Protein AF-A0A934NDF5-F1 (afdb_monomer)

Nearest PDB structures (foldseek):
  2nl9-assembly1_A  TM=2.691E-01  e=5.041E+00  Mus musculus
  7msa-assembly1_A  TM=2.081E-01  e=9.350E+00  Homo sapiens

Mean predicted aligned error: 5.36 Å

Foldseek 3Di:
DDDDPPPPPPPPLQFQAEAEDDLCNLVVVLVVCCVVPQVVLCVVLVVCCVPPVDLLLQADCFPVVLLVVLLQVLLQVLLQLLLVLLLVVSSVVSYFYEYNDPVSLVSLLCSLQPGVLLSLCSVLRRPQLSVLCVVPRNVRSLVRSLVCQLVVVVVVVDDPSVSVSVSVSCSVLNCCQVPPHGGGHSRSSSSSSSSNCCNNDHPSSHVCVVVVVRD

Sequence (215 aa):
MALRLKKQYAPPVSRVQVRRSQLSDSLGWMRRDVVRRLLPFAAVVVTLWLLLRPRWLGLSLGAPEIQLAVGAVGAVLLFFGGAAVQLGLSRRRRALAVAGSGADLWVQAGYYLLLNAPLEEAVFRGLLQGALTALGGPALGLSAGTAAYVLYHRLGGWAWQDVAATTLVGMPLALLYWLLPGPPSLVAVSLAHAGATCGFLGPGPWLLWRLRLLA

Radius of gyration: 20.38 Å; Cα contacts (8 Å, |Δi|>4): 321; chains: 1; bounding box: 45×52×73 Å

Solvent-accessible surface area (backbone atoms only — not comparable to full-atom values): 10912 Å² total; per-residue (Å²): 142,83,85,79,78,77,76,75,75,70,73,74,79,75,68,46,43,75,46,66,42,51,52,67,57,50,54,53,52,49,54,52,44,38,67,74,43,49,47,57,44,44,52,53,52,52,52,48,40,75,76,65,60,56,67,47,40,12,87,45,67,43,44,51,70,60,28,50,51,52,6,52,54,36,13,54,53,29,17,55,49,23,25,54,51,39,52,56,50,24,66,75,69,36,39,44,64,23,43,57,44,73,66,33,28,51,53,48,45,49,43,32,50,74,48,49,22,44,40,48,38,41,43,45,48,10,49,44,17,23,46,35,24,73,73,65,34,61,69,45,6,54,53,52,24,50,51,50,53,48,48,52,43,47,76,70,68,49,54,68,71,54,43,52,52,53,46,64,64,43,47,60,42,59,49,47,49,70,68,52,69,68,56,38,32,45,60,21,44,15,39,17,41,18,18,25,50,31,4,45,38,43,51,21,36,35,49,41,58,77,70,50,77,62,112

InterPro domains:
  IPR003675 CAAX prenyl protease 2/Lysostaphin resistance protein A-like domain [PF02517] (105-195)

Structure (mmCIF, N/CA/C/O backbone):
data_AF-A0A934NDF5-F1
#
_entry.id   AF-A0A934NDF5-F1
#
loop_
_atom_site.group_PDB
_atom_site.id
_atom_site.type_symbol
_atom_site.label_atom_id
_atom_site.label_alt_id
_atom_site.label_comp_id
_atom_site.label_asym_id
_atom_site.label_entity_id
_atom_site.label_seq_id
_atom_site.pdbx_PDB_ins_code
_atom_site.Cartn_x
_atom_site.Cartn_y
_atom_site.Cartn_z
_atom_site.occupancy
_atom_site.B_iso_or_equiv
_atom_site.auth_seq_id
_atom_site.auth_comp_id
_atom_site.auth_asym_id
_atom_site.auth_atom_id
_atom_site.pdbx_PDB_model_num
ATOM 1 N N . MET A 1 1 ? -25.347 37.915 50.692 1.00 39.22 1 MET A N 1
ATOM 2 C CA . MET A 1 1 ? -25.171 38.103 49.235 1.00 39.22 1 MET A CA 1
ATOM 3 C C . MET A 1 1 ? -24.117 37.108 48.748 1.00 39.22 1 MET A C 1
ATOM 5 O O . MET A 1 1 ? -22.934 37.398 48.814 1.00 39.22 1 MET A O 1
ATOM 9 N N . ALA A 1 2 ? -24.529 35.885 48.391 1.00 38.75 2 ALA A N 1
ATOM 10 C CA . ALA A 1 2 ? -23.626 34.795 48.007 1.00 38.75 2 ALA A CA 1
ATOM 11 C C . ALA A 1 2 ? -23.687 34.581 46.487 1.00 38.75 2 ALA A C 1
ATOM 13 O O . ALA A 1 2 ? -24.670 34.061 45.960 1.00 38.75 2 ALA A O 1
ATOM 14 N N . LEU A 1 3 ? -22.643 35.017 45.779 1.00 40.47 3 LEU A N 1
ATOM 15 C CA . LEU A 1 3 ? -22.481 34.820 44.339 1.00 40.47 3 LEU A CA 1
ATOM 16 C C . LEU A 1 3 ? -22.100 33.362 44.060 1.00 40.47 3 LEU A C 1
ATOM 18 O O . LEU A 1 3 ? -20.948 32.950 44.173 1.00 40.47 3 LEU A O 1
ATOM 22 N N . ARG A 1 4 ? -23.107 32.564 43.699 1.00 42.06 4 ARG A N 1
ATOM 23 C CA . ARG A 1 4 ? -22.952 31.186 43.230 1.00 42.06 4 ARG A CA 1
ATOM 24 C C . ARG A 1 4 ? -22.421 31.226 41.793 1.00 42.06 4 ARG A C 1
ATOM 26 O O . ARG A 1 4 ? -23.193 31.300 40.840 1.00 42.06 4 ARG A O 1
ATOM 33 N N . LEU A 1 5 ? -21.098 31.194 41.634 1.00 45.84 5 LEU A N 1
ATOM 34 C CA . LEU A 1 5 ? -20.446 30.983 40.341 1.00 45.84 5 LEU A CA 1
ATOM 35 C C . LEU A 1 5 ? -20.849 29.600 39.808 1.00 45.84 5 LEU A C 1
ATOM 37 O O . LEU A 1 5 ? -20.298 28.572 40.204 1.00 45.84 5 LEU A O 1
ATOM 41 N N . LYS A 1 6 ? -21.837 29.568 38.906 1.00 41.84 6 LYS A N 1
ATOM 42 C CA . LYS A 1 6 ? -22.098 28.416 38.041 1.00 41.84 6 LYS A CA 1
ATOM 43 C C . LYS A 1 6 ? -20.873 28.240 37.147 1.00 41.84 6 LYS A C 1
ATOM 45 O O . LYS A 1 6 ? -20.782 28.836 36.080 1.00 41.84 6 LYS A O 1
ATOM 50 N N . LYS A 1 7 ? -19.933 27.406 37.590 1.00 46.50 7 LYS A N 1
ATOM 51 C CA . LYS A 1 7 ? -18.937 26.787 36.717 1.00 46.50 7 LYS A CA 1
ATOM 52 C C . LYS A 1 7 ? -19.738 25.974 35.698 1.00 46.50 7 LYS A C 1
ATOM 54 O O . LYS A 1 7 ? -20.241 24.899 36.016 1.00 46.50 7 LYS A O 1
ATOM 59 N N . GLN A 1 8 ? -19.976 26.549 34.520 1.00 44.62 8 GLN A N 1
ATOM 60 C CA . GLN A 1 8 ? -20.498 25.813 33.377 1.00 44.62 8 GLN A CA 1
ATOM 61 C C . GLN A 1 8 ? -19.481 24.711 33.101 1.00 44.62 8 GLN A C 1
ATOM 63 O O . GLN A 1 8 ? -18.382 24.971 32.616 1.00 44.62 8 GLN A O 1
ATOM 68 N N . TYR A 1 9 ? -19.815 23.488 33.507 1.00 49.00 9 TYR A N 1
ATOM 69 C CA . TYR A 1 9 ? -19.112 22.304 33.056 1.00 49.00 9 TYR A CA 1
ATOM 70 C C . TYR A 1 9 ? -19.220 22.317 31.536 1.00 49.00 9 TYR A C 1
ATOM 72 O O . TYR A 1 9 ? -20.294 22.070 30.986 1.00 49.00 9 TYR A O 1
ATOM 80 N N . ALA A 1 10 ? -18.123 22.665 30.861 1.00 53.81 10 ALA A N 1
ATOM 81 C CA . ALA A 1 10 ? -17.973 22.330 29.459 1.00 53.81 10 ALA A CA 1
ATOM 82 C C . ALA A 1 10 ? -18.330 20.839 29.337 1.00 53.81 10 ALA A C 1
ATOM 84 O O . ALA A 1 10 ? -17.854 20.048 30.165 1.00 53.81 10 ALA A O 1
ATOM 85 N N . PRO A 1 11 ? -19.204 20.445 28.395 1.00 48.84 11 PRO A N 1
ATOM 86 C CA . PRO A 1 11 ? -19.514 19.038 28.215 1.00 48.84 11 PRO A CA 1
ATOM 87 C C . PRO A 1 11 ? -18.187 18.282 28.066 1.00 48.84 11 PRO A C 1
ATOM 89 O O . PRO A 1 11 ? -17.285 18.791 27.389 1.00 48.84 11 PRO A O 1
ATOM 92 N N . PRO A 1 12 ? -18.015 17.119 28.723 1.00 56.97 12 PRO A N 1
ATOM 93 C CA . PRO A 1 12 ? -16.788 16.352 28.588 1.00 56.97 12 PRO A CA 1
ATOM 94 C C . PRO A 1 12 ? -16.516 16.167 27.100 1.00 56.97 12 PRO A C 1
ATOM 96 O O . PRO A 1 12 ? -17.423 15.803 26.347 1.00 56.97 12 PRO A O 1
ATOM 99 N N . VAL A 1 13 ? -15.287 16.473 26.678 1.00 60.62 13 VAL A N 1
ATOM 100 C CA . VAL A 1 13 ? -14.820 16.272 25.305 1.00 60.62 13 VAL A CA 1
ATOM 101 C C . VAL A 1 13 ? -15.214 14.845 24.920 1.00 60.62 13 VAL A C 1
ATOM 103 O O . VAL A 1 13 ? -14.650 13.893 25.446 1.00 60.62 13 VAL A O 1
ATOM 106 N N . SER A 1 14 ? -16.250 14.697 24.084 1.00 60.75 14 SER A N 1
ATOM 107 C CA . SER A 1 14 ? -16.832 13.392 23.741 1.00 60.75 14 SER A CA 1
ATOM 108 C C . SER A 1 14 ? -15.745 12.370 23.384 1.00 60.75 14 SER A C 1
ATOM 110 O O . SER A 1 14 ? -14.991 12.553 22.438 1.00 60.75 14 SER A O 1
ATOM 112 N N . ARG A 1 15 ? -15.592 11.305 24.171 1.00 84.38 15 ARG A N 1
ATOM 113 C CA . ARG A 1 15 ? -14.513 10.331 23.944 1.00 84.38 15 ARG A CA 1
ATOM 114 C C . ARG A 1 15 ? -14.591 9.758 22.527 1.00 84.38 15 ARG A C 1
ATOM 116 O O . ARG A 1 15 ? -15.684 9.508 22.021 1.00 84.38 15 ARG A O 1
ATOM 123 N N . VAL A 1 16 ? -13.433 9.542 21.900 1.00 90.19 16 VAL A N 1
ATOM 124 C CA . VAL A 1 16 ? -13.349 8.842 20.611 1.00 90.19 16 VAL A CA 1
ATOM 125 C C . VAL A 1 16 ? -13.959 7.450 20.781 1.00 90.19 16 VAL A C 1
ATOM 127 O O . VAL A 1 16 ? -13.541 6.686 21.651 1.00 90.19 16 VAL A O 1
ATOM 130 N N . GLN A 1 17 ? -14.960 7.121 19.967 1.00 93.44 17 GLN A N 1
ATOM 131 C CA . GLN A 1 17 ? -15.608 5.816 19.995 1.00 93.44 17 GLN A CA 1
ATOM 132 C C . GLN A 1 17 ? -14.684 4.766 19.380 1.00 93.44 17 GLN A C 1
ATOM 134 O O . GLN A 1 17 ? -14.288 4.873 18.221 1.00 93.44 17 GLN A O 1
ATOM 139 N N . VAL A 1 18 ? -14.343 3.734 20.149 1.00 93.62 18 VAL A N 1
ATOM 140 C CA . VAL A 1 18 ? -13.481 2.646 19.678 1.00 93.62 18 VAL A CA 1
ATOM 141 C C . VAL A 1 18 ? -14.344 1.455 19.281 1.00 93.62 18 VAL A C 1
ATOM 143 O O . VAL A 1 18 ? -14.993 0.845 20.129 1.00 93.62 18 VAL A O 1
ATOM 146 N N . ARG A 1 19 ? -14.324 1.094 17.996 1.00 94.81 19 ARG A N 1
ATOM 147 C CA . ARG A 1 19 ? -14.978 -0.109 17.472 1.00 94.81 19 ARG A CA 1
ATOM 148 C C . ARG A 1 19 ? -13.943 -1.209 17.291 1.00 94.81 19 ARG A C 1
ATOM 150 O O . ARG A 1 19 ? -13.045 -1.094 16.463 1.00 94.81 19 ARG A O 1
ATOM 157 N N . ARG A 1 20 ? -14.085 -2.291 18.049 1.00 94.81 20 ARG A N 1
ATOM 158 C CA . ARG A 1 20 ? -13.218 -3.467 17.935 1.00 94.81 20 ARG A CA 1
ATOM 159 C C . ARG A 1 20 ? -13.806 -4.428 16.906 1.00 94.81 20 ARG A C 1
ATOM 161 O O . ARG A 1 20 ? -15.006 -4.686 16.939 1.00 94.81 20 ARG A O 1
ATOM 168 N N . SER A 1 21 ? -12.970 -4.915 16.001 1.00 94.31 21 SER A N 1
ATOM 169 C CA . SER A 1 21 ? -13.331 -5.961 15.037 1.00 94.31 21 SER A CA 1
ATOM 170 C C . SER A 1 21 ? -13.156 -7.346 15.653 1.00 94.31 21 SER A C 1
ATOM 172 O O . SER A 1 21 ? -12.364 -7.528 16.575 1.00 94.31 21 SER A O 1
ATOM 174 N N . GLN A 1 22 ? -13.920 -8.324 15.181 1.00 95.69 22 GLN A N 1
ATOM 175 C CA . GLN A 1 22 ? -13.646 -9.735 15.430 1.00 95.69 22 GLN A CA 1
ATOM 176 C C . GLN A 1 22 ? -12.814 -10.312 14.281 1.00 95.69 22 GLN A C 1
ATOM 178 O O . GLN A 1 22 ? -12.862 -9.821 13.155 1.00 95.69 22 GLN A O 1
ATOM 183 N N . LEU A 1 23 ? -12.097 -11.410 14.534 1.00 96.62 23 LEU A N 1
ATOM 184 C CA . LEU A 1 23 ? -11.341 -12.102 13.483 1.00 96.62 23 LEU A CA 1
ATOM 185 C C . LEU A 1 23 ? -12.244 -12.519 12.304 1.00 96.62 23 LEU A C 1
ATOM 187 O O . LEU A 1 23 ? -11.844 -12.421 11.146 1.00 96.62 23 LEU A O 1
ATOM 191 N N . SER A 1 24 ? -13.475 -12.944 12.591 1.00 97.56 24 SER A N 1
ATOM 192 C CA . SER A 1 24 ? -14.494 -13.273 11.588 1.00 97.56 24 SER A CA 1
ATOM 193 C C . SER A 1 24 ? -14.880 -12.070 10.722 1.00 97.56 24 SER A C 1
ATOM 195 O O . SER A 1 24 ? -15.027 -12.227 9.508 1.00 97.56 24 SER A O 1
ATOM 197 N N . ASP A 1 25 ? -14.987 -10.872 11.308 1.00 96.56 25 ASP A N 1
ATOM 198 C CA . ASP A 1 25 ? -15.219 -9.634 10.556 1.00 96.56 25 ASP A CA 1
ATOM 199 C C . ASP A 1 25 ? -14.076 -9.402 9.567 1.00 96.56 25 ASP A C 1
ATOM 201 O O . ASP A 1 25 ? -14.323 -9.091 8.396 1.00 96.56 25 ASP A O 1
ATOM 205 N N . SER A 1 26 ? -12.838 -9.611 10.031 1.00 97.06 26 SER A N 1
ATOM 206 C CA . SER A 1 26 ? -11.629 -9.428 9.235 1.00 97.06 26 SER A CA 1
ATOM 207 C C . SER A 1 26 ? -11.546 -10.363 8.046 1.00 97.06 26 SER A C 1
ATOM 209 O O . SER A 1 26 ? -11.462 -9.918 6.902 1.00 97.06 26 SER A O 1
ATOM 211 N N . LEU A 1 27 ? -11.688 -11.661 8.294 1.00 98.19 27 LEU A N 1
ATOM 212 C CA . LEU A 1 27 ? -11.730 -12.667 7.235 1.00 98.19 27 LEU A CA 1
ATOM 213 C C . LEU A 1 27 ? -12.885 -12.410 6.257 1.00 98.19 27 LEU A C 1
ATOM 215 O O . LEU A 1 27 ? -12.734 -12.572 5.045 1.00 98.19 27 LEU A O 1
ATOM 219 N N . GLY A 1 28 ? -14.035 -11.965 6.769 1.00 98.06 28 GLY A N 1
ATOM 220 C CA . GLY A 1 28 ? -15.208 -11.648 5.965 1.00 98.06 28 GLY A CA 1
ATOM 221 C C . GLY A 1 28 ? -14.964 -10.510 4.976 1.00 98.06 28 GLY A C 1
ATOM 222 O O . GLY A 1 28 ? -15.338 -10.631 3.805 1.00 98.06 28 GLY A O 1
ATOM 223 N N . TRP A 1 29 ? -14.347 -9.404 5.408 1.00 95.88 29 TRP A N 1
ATOM 224 C CA . TRP A 1 29 ? -14.030 -8.307 4.490 1.00 95.88 29 TRP A CA 1
ATOM 225 C C . TRP A 1 29 ? -12.851 -8.640 3.574 1.00 95.88 29 TRP A C 1
ATOM 227 O O . TRP A 1 29 ? -1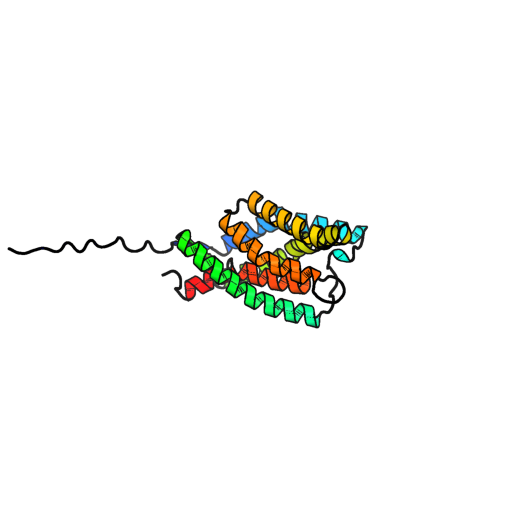2.946 -8.333 2.388 1.00 95.88 29 TRP A O 1
ATOM 237 N N . MET A 1 30 ? -11.819 -9.339 4.060 1.00 98.12 30 MET A N 1
ATOM 238 C CA . MET A 1 30 ? -10.673 -9.762 3.242 1.00 98.12 30 MET A CA 1
ATOM 239 C C . MET A 1 30 ? -11.115 -10.659 2.095 1.00 98.12 30 MET A C 1
ATOM 241 O O . MET A 1 30 ? -10.748 -10.425 0.952 1.00 98.12 30 MET A O 1
ATOM 245 N N . ARG A 1 31 ? -11.982 -11.645 2.360 1.00 98.31 31 ARG A N 1
ATOM 246 C CA . ARG A 1 31 ? -12.533 -12.510 1.309 1.00 98.31 31 ARG A CA 1
ATOM 247 C C . ARG A 1 31 ? -13.248 -11.700 0.229 1.00 98.31 31 ARG A C 1
ATOM 249 O O . ARG A 1 31 ? -13.070 -11.965 -0.957 1.00 98.31 31 ARG A O 1
ATOM 256 N N . ARG A 1 32 ? -14.072 -10.723 0.626 1.00 97.88 32 ARG A N 1
ATOM 257 C CA . ARG A 1 32 ? -14.780 -9.857 -0.330 1.00 97.88 32 ARG A CA 1
ATOM 258 C C . ARG A 1 32 ? -13.809 -9.004 -1.136 1.00 97.88 32 ARG A C 1
ATOM 260 O O . ARG A 1 32 ? -14.011 -8.869 -2.337 1.00 97.88 32 ARG A O 1
ATOM 267 N N . ASP A 1 33 ? -12.787 -8.457 -0.489 1.00 96.62 33 ASP A N 1
ATOM 268 C CA . ASP A 1 33 ? -11.764 -7.638 -1.134 1.00 96.62 33 ASP A CA 1
ATOM 269 C C . ASP A 1 33 ? -10.929 -8.454 -2.132 1.00 96.62 33 ASP A C 1
ATOM 271 O O . ASP A 1 33 ? -10.757 -8.048 -3.280 1.00 96.62 33 ASP A O 1
ATOM 275 N N . VAL A 1 34 ? -10.518 -9.668 -1.757 1.00 98.12 34 VAL A N 1
ATOM 276 C CA . VAL A 1 34 ? -9.813 -10.590 -2.656 1.00 98.12 34 VAL A CA 1
ATOM 277 C C . VAL A 1 34 ? -10.639 -10.867 -3.904 1.00 98.12 34 VAL A C 1
ATOM 279 O O . VAL A 1 34 ? -10.160 -10.653 -5.012 1.00 98.12 34 VAL A O 1
ATOM 282 N N . VAL A 1 35 ? -11.892 -11.297 -3.744 1.00 98.06 35 VAL A N 1
ATOM 283 C CA . VAL A 1 35 ? -12.734 -11.690 -4.884 1.00 98.06 35 VAL A CA 1
ATOM 284 C C . VAL A 1 35 ? -13.070 -10.500 -5.780 1.00 98.06 35 VAL A C 1
ATOM 286 O O . VAL A 1 35 ? -13.040 -10.622 -7.000 1.00 98.06 35 VAL A O 1
ATOM 289 N N . ARG A 1 36 ? -13.416 -9.352 -5.191 1.00 96.00 36 ARG A N 1
ATOM 290 C CA . ARG A 1 36 ? -13.923 -8.199 -5.951 1.00 96.00 36 ARG A CA 1
ATOM 291 C C . ARG A 1 36 ? -12.826 -7.312 -6.515 1.00 96.00 36 ARG A C 1
ATOM 293 O O . ARG A 1 36 ? -13.112 -6.534 -7.418 1.00 96.00 36 ARG A O 1
ATOM 300 N N . ARG A 1 37 ? -11.609 -7.393 -5.977 1.00 95.38 37 ARG A N 1
ATOM 301 C CA . ARG A 1 37 ? -10.540 -6.458 -6.316 1.00 95.38 37 ARG A CA 1
ATOM 302 C C . ARG A 1 37 ? -9.204 -7.127 -6.574 1.00 95.38 37 ARG A C 1
ATOM 304 O O . ARG A 1 37 ? -8.699 -7.024 -7.687 1.00 95.38 37 ARG A O 1
ATOM 311 N N . LEU A 1 38 ? -8.632 -7.804 -5.579 1.00 97.38 38 LEU A N 1
ATOM 312 C CA . LEU A 1 38 ? -7.251 -8.281 -5.703 1.00 97.38 38 LEU A CA 1
ATOM 313 C C . LEU A 1 38 ? -7.106 -9.382 -6.759 1.00 97.38 38 LEU A C 1
ATOM 315 O O . LEU A 1 38 ? -6.116 -9.402 -7.483 1.00 97.38 38 LEU A O 1
ATOM 319 N N . LEU A 1 39 ? -8.102 -10.259 -6.895 1.00 98.06 39 LEU A N 1
ATOM 320 C CA . LEU A 1 39 ? -8.113 -11.295 -7.922 1.00 98.06 39 LEU A CA 1
ATOM 321 C C . LEU A 1 39 ? -8.241 -10.695 -9.338 1.00 98.06 39 LEU A C 1
ATOM 323 O O . LEU A 1 39 ? -7.401 -11.030 -10.171 1.00 98.06 39 LEU A O 1
ATOM 327 N N . PRO A 1 40 ? -9.188 -9.775 -9.629 1.00 98.00 40 PRO A N 1
ATOM 328 C CA . PRO A 1 40 ? -9.186 -9.027 -10.889 1.00 98.00 40 PRO A CA 1
ATOM 329 C C . PRO A 1 40 ? -7.866 -8.303 -11.185 1.00 98.00 40 PRO A C 1
ATOM 331 O O . PRO A 1 40 ? -7.372 -8.369 -12.309 1.00 98.00 40 PRO A O 1
ATOM 334 N N . PHE A 1 41 ? -7.263 -7.652 -10.185 1.00 97.94 41 PHE A N 1
ATOM 335 C CA . PHE A 1 41 ? -5.965 -6.984 -10.330 1.00 97.94 41 PHE A CA 1
ATOM 336 C C . PHE A 1 41 ? -4.867 -7.970 -10.732 1.00 97.94 41 PHE A C 1
ATOM 338 O O . PHE A 1 41 ? -4.178 -7.756 -11.731 1.00 97.94 41 PHE A O 1
ATOM 345 N N . ALA A 1 42 ? -4.751 -9.081 -10.001 1.00 98.12 42 ALA A N 1
ATOM 346 C CA . ALA A 1 42 ? -3.797 -10.139 -10.301 1.00 98.12 42 ALA A CA 1
ATOM 347 C C . ALA A 1 42 ? -4.014 -10.706 -11.709 1.00 98.12 42 ALA A C 1
ATOM 349 O O . ALA A 1 42 ? -3.053 -10.853 -12.458 1.00 98.12 42 ALA A O 1
ATOM 350 N N . ALA A 1 43 ? -5.265 -10.970 -12.096 1.00 98.38 43 ALA A N 1
ATOM 351 C CA . ALA A 1 43 ? -5.595 -11.515 -13.407 1.00 98.38 43 ALA A CA 1
ATOM 352 C C . ALA A 1 43 ? -5.123 -10.597 -14.544 1.00 98.38 43 ALA A C 1
ATOM 354 O O . ALA A 1 43 ? -4.483 -11.073 -15.482 1.00 98.38 43 ALA A O 1
ATOM 355 N N . VAL A 1 44 ? -5.371 -9.286 -14.449 1.00 98.06 44 VAL A N 1
ATOM 356 C CA . VAL A 1 44 ? -4.930 -8.313 -15.463 1.00 98.06 44 VAL A CA 1
ATOM 357 C C . VAL A 1 44 ? -3.404 -8.246 -15.537 1.00 98.06 44 VAL A C 1
ATOM 359 O O . VAL A 1 44 ? -2.840 -8.352 -16.627 1.00 98.06 44 VAL A O 1
ATOM 362 N N . VAL A 1 45 ? -2.726 -8.116 -14.392 1.00 97.75 45 VAL A N 1
ATOM 363 C CA . VAL A 1 45 ? -1.257 -8.028 -14.334 1.00 97.75 45 VAL A CA 1
ATOM 364 C C . VAL A 1 45 ? -0.605 -9.296 -14.886 1.00 97.75 45 VAL A C 1
ATOM 366 O O . VAL A 1 45 ? 0.285 -9.207 -15.731 1.00 97.75 45 VAL A O 1
ATOM 369 N N . VAL A 1 46 ? -1.057 -10.475 -14.448 1.00 97.94 46 VAL A N 1
ATOM 370 C CA . VAL A 1 46 ? -0.515 -11.768 -14.890 1.00 97.94 46 VAL A CA 1
ATOM 371 C C . VAL A 1 46 ? -0.755 -11.971 -16.380 1.00 97.94 46 VAL A C 1
ATOM 373 O O . VAL A 1 46 ? 0.171 -12.355 -17.089 1.00 97.94 46 VAL A O 1
ATOM 376 N N . THR A 1 47 ? -1.954 -11.663 -16.880 1.00 98.12 47 THR A N 1
ATOM 377 C CA . THR A 1 47 ? -2.270 -11.785 -18.312 1.00 98.12 47 THR A CA 1
ATOM 378 C C . THR A 1 47 ? -1.338 -10.914 -19.150 1.00 98.12 47 THR A C 1
ATOM 380 O O . THR A 1 47 ? -0.717 -11.400 -20.093 1.00 98.12 47 THR A O 1
ATOM 383 N N . LEU A 1 48 ? -1.168 -9.642 -18.781 1.00 97.19 48 LEU A N 1
ATOM 384 C CA . LEU A 1 48 ? -0.268 -8.738 -19.499 1.00 97.19 48 LEU A CA 1
ATOM 385 C C . LEU A 1 48 ? 1.194 -9.173 -19.412 1.00 97.19 48 LEU A C 1
ATOM 387 O O . LEU A 1 48 ? 1.917 -9.090 -20.405 1.00 97.19 48 LEU A O 1
ATOM 391 N N . TRP A 1 49 ? 1.636 -9.663 -18.255 1.00 96.88 49 TRP A N 1
ATOM 392 C CA . TRP A 1 49 ? 2.988 -10.187 -18.108 1.00 96.88 49 TRP A CA 1
ATOM 393 C C . TRP A 1 49 ? 3.228 -11.417 -18.988 1.00 96.88 49 TRP A C 1
ATOM 395 O O . TRP A 1 49 ? 4.248 -11.473 -19.673 1.00 96.88 49 TRP A O 1
ATOM 405 N N . LEU A 1 50 ? 2.292 -12.369 -19.026 1.00 97.31 50 LEU A N 1
ATOM 406 C CA . LEU A 1 50 ? 2.406 -13.574 -19.850 1.00 97.31 50 LEU A CA 1
ATOM 407 C C . LEU A 1 50 ? 2.457 -13.249 -21.348 1.00 97.31 50 LEU A C 1
ATOM 409 O O . LEU A 1 50 ? 3.228 -13.879 -22.070 1.00 97.31 50 LEU A O 1
ATOM 413 N N . LEU A 1 51 ? 1.678 -12.260 -21.797 1.00 97.50 51 LEU A N 1
ATOM 414 C CA . LEU A 1 51 ? 1.576 -11.887 -23.210 1.00 97.50 51 LEU A CA 1
ATOM 415 C C . LEU A 1 51 ? 2.725 -10.991 -23.691 1.00 97.50 51 LEU A C 1
ATOM 417 O O . LEU A 1 51 ? 3.220 -11.182 -24.797 1.00 97.50 51 LEU A O 1
ATOM 421 N N . LEU A 1 52 ? 3.137 -10.006 -22.888 1.00 97.06 52 LEU A N 1
ATOM 422 C CA . LEU A 1 52 ? 4.030 -8.926 -23.338 1.00 97.06 52 LEU A CA 1
ATOM 423 C C . LEU A 1 52 ? 5.384 -8.896 -22.620 1.00 97.06 52 LEU A C 1
ATOM 425 O O . LEU A 1 52 ? 6.311 -8.242 -23.090 1.00 97.06 52 LEU A O 1
ATOM 429 N N . ARG A 1 53 ? 5.498 -9.560 -21.463 1.00 95.12 53 ARG A N 1
ATOM 430 C CA . ARG A 1 53 ? 6.653 -9.516 -20.544 1.00 95.12 53 ARG A CA 1
ATOM 431 C C . ARG A 1 53 ? 7.249 -8.109 -20.366 1.00 95.12 53 ARG A C 1
ATOM 433 O O . ARG A 1 53 ? 8.463 -7.926 -20.511 1.00 95.12 53 ARG A O 1
ATOM 440 N N . PRO A 1 54 ? 6.428 -7.097 -20.038 1.00 96.12 54 PRO A N 1
ATOM 441 C CA . PRO A 1 54 ? 6.900 -5.727 -20.011 1.00 96.12 54 PRO A CA 1
ATOM 442 C C . PRO A 1 54 ? 7.859 -5.482 -18.844 1.00 96.12 54 PRO A C 1
ATOM 444 O O . PRO A 1 54 ? 7.530 -5.750 -17.687 1.00 96.12 54 PRO A O 1
ATOM 447 N N . ARG A 1 55 ? 9.038 -4.912 -19.127 1.00 95.06 55 ARG A N 1
ATOM 448 C CA . ARG A 1 55 ? 10.051 -4.596 -18.098 1.00 95.06 55 ARG A CA 1
ATOM 449 C C . ARG A 1 55 ? 9.574 -3.557 -17.079 1.00 95.06 55 ARG A C 1
ATOM 451 O O . ARG A 1 55 ? 10.015 -3.569 -15.936 1.00 95.06 55 ARG A O 1
ATOM 458 N N . TRP A 1 56 ? 8.653 -2.690 -17.484 1.00 95.50 56 TRP A N 1
ATOM 459 C CA . TRP A 1 56 ? 8.073 -1.636 -16.653 1.00 95.50 56 TRP A CA 1
ATOM 460 C C . TRP A 1 56 ? 6.981 -2.120 -15.697 1.00 95.50 56 TRP A C 1
ATOM 462 O O . TRP A 1 56 ? 6.487 -1.299 -14.935 1.00 95.50 56 TRP A O 1
ATOM 472 N N . LEU A 1 57 ? 6.610 -3.411 -15.693 1.00 96.50 57 LEU A N 1
ATOM 473 C CA . LEU A 1 57 ? 5.696 -3.957 -14.676 1.00 96.50 57 LEU A CA 1
ATOM 474 C C . LEU A 1 57 ? 6.336 -4.086 -13.293 1.00 96.50 57 LEU A C 1
ATOM 476 O O . LEU A 1 57 ? 5.622 -4.281 -12.316 1.00 96.50 57 LEU A O 1
ATOM 480 N N . GLY A 1 58 ? 7.665 -4.032 -13.200 1.00 96.06 58 GLY A N 1
ATOM 481 C CA . GLY A 1 58 ? 8.344 -4.074 -11.911 1.00 96.06 58 GLY A CA 1
ATOM 482 C C . GLY A 1 58 ? 8.409 -5.462 -11.265 1.00 96.06 58 GLY A C 1
ATOM 483 O O . GLY A 1 58 ? 8.691 -5.578 -10.079 1.00 96.06 58 GLY A O 1
ATOM 484 N N . LEU A 1 59 ? 8.175 -6.533 -12.028 1.00 96.31 59 LEU A N 1
ATOM 485 C CA . LEU A 1 59 ? 8.247 -7.916 -11.528 1.00 96.31 59 LEU A CA 1
ATOM 486 C C . LEU A 1 59 ? 9.689 -8.438 -11.379 1.00 96.31 59 LEU A C 1
ATOM 488 O O . LEU A 1 59 ? 9.898 -9.606 -11.059 1.00 96.31 59 LEU A O 1
ATOM 492 N N . SER A 1 60 ? 10.690 -7.592 -11.632 1.00 94.38 60 SER A N 1
ATOM 493 C CA . SER A 1 60 ? 12.093 -7.920 -11.395 1.00 94.38 60 SER A CA 1
ATOM 494 C C . SER A 1 60 ? 12.473 -7.681 -9.930 1.00 94.38 60 SER A C 1
ATOM 496 O O . SER A 1 60 ? 11.840 -6.892 -9.232 1.00 94.38 60 SER A O 1
ATOM 498 N N . LEU A 1 61 ? 13.562 -8.303 -9.471 1.00 94.75 61 LEU A N 1
ATOM 499 C CA . LEU A 1 61 ? 14.125 -7.999 -8.151 1.00 94.75 61 LEU A CA 1
ATOM 500 C C . LEU A 1 61 ? 14.867 -6.651 -8.110 1.00 94.75 61 LEU A C 1
ATOM 502 O O . LEU A 1 61 ? 15.150 -6.160 -7.020 1.00 94.75 61 LEU A O 1
ATOM 506 N N . GLY A 1 62 ? 15.151 -6.030 -9.263 1.00 94.75 62 GLY A N 1
ATOM 507 C CA . GLY A 1 62 ? 15.960 -4.813 -9.346 1.00 94.75 62 GLY A CA 1
ATOM 508 C C . GLY A 1 62 ? 17.349 -5.014 -8.728 1.00 94.75 62 GLY A C 1
ATOM 509 O O . GLY A 1 62 ? 17.990 -6.038 -8.956 1.00 94.75 62 GLY A O 1
ATOM 510 N N . ALA A 1 63 ? 17.791 -4.047 -7.920 1.00 95.88 63 ALA A N 1
ATOM 511 C CA . ALA A 1 63 ? 18.901 -4.206 -6.982 1.00 95.88 63 ALA A CA 1
ATOM 512 C C . ALA A 1 63 ? 18.353 -4.672 -5.613 1.00 95.88 63 ALA A C 1
ATOM 514 O O . ALA A 1 63 ? 17.925 -3.824 -4.824 1.00 95.88 63 ALA A O 1
ATOM 515 N N . PRO A 1 64 ? 18.320 -5.987 -5.312 1.00 96.19 64 PRO A N 1
ATOM 516 C CA . PRO A 1 64 ? 17.547 -6.527 -4.190 1.00 96.19 64 PRO A CA 1
ATOM 517 C C . PRO A 1 64 ? 17.970 -5.961 -2.832 1.00 96.19 64 PRO A C 1
ATOM 519 O O . PRO A 1 64 ? 17.112 -5.680 -2.003 1.00 96.19 64 PRO A O 1
ATOM 522 N N . GLU A 1 65 ? 19.263 -5.724 -2.615 1.00 97.50 65 GLU A N 1
ATOM 523 C CA . GLU A 1 65 ? 19.779 -5.128 -1.376 1.00 97.50 65 GLU A CA 1
ATOM 524 C C . GLU A 1 65 ? 19.203 -3.727 -1.134 1.00 97.50 65 GLU A C 1
ATOM 526 O O . GLU A 1 65 ? 18.674 -3.441 -0.061 1.00 97.50 65 GLU A O 1
ATOM 531 N N . ILE A 1 66 ? 19.227 -2.873 -2.164 1.00 97.25 66 ILE A N 1
ATOM 532 C CA . ILE A 1 66 ? 18.675 -1.514 -2.109 1.00 97.25 66 ILE A CA 1
ATOM 533 C C . ILE A 1 66 ? 17.156 -1.573 -1.950 1.00 97.25 66 ILE A C 1
ATOM 535 O O . ILE A 1 66 ? 16.588 -0.835 -1.148 1.00 97.25 66 ILE A O 1
ATOM 539 N N . GLN A 1 67 ? 16.493 -2.470 -2.681 1.00 97.94 67 GLN A N 1
ATOM 540 C CA . GLN A 1 67 ? 15.042 -2.628 -2.629 1.00 97.94 67 GLN A CA 1
ATOM 541 C C . GLN A 1 67 ? 14.567 -3.067 -1.239 1.00 97.94 67 GLN A C 1
ATOM 543 O O . GLN A 1 67 ? 13.606 -2.513 -0.708 1.00 97.94 67 GLN A O 1
ATOM 548 N N . LEU A 1 68 ? 15.256 -4.025 -0.620 1.00 98.06 68 LEU A N 1
ATOM 549 C CA . LEU A 1 68 ? 14.950 -4.487 0.731 1.00 98.06 68 LEU A CA 1
ATOM 550 C C . LEU A 1 68 ? 15.267 -3.414 1.775 1.00 98.06 68 LEU A C 1
ATOM 552 O O . LEU A 1 68 ? 14.434 -3.166 2.642 1.00 98.06 68 LEU A O 1
ATOM 556 N N . ALA A 1 69 ? 16.419 -2.743 1.680 1.00 98.25 69 ALA A N 1
ATOM 557 C CA . ALA A 1 69 ? 16.799 -1.691 2.620 1.00 98.25 69 ALA A CA 1
ATOM 558 C C . ALA A 1 69 ? 15.822 -0.507 2.574 1.00 98.25 69 ALA A C 1
ATOM 560 O O . ALA A 1 69 ? 15.265 -0.114 3.601 1.00 98.25 69 ALA A O 1
ATOM 561 N N . VAL A 1 70 ? 15.555 0.029 1.380 1.00 98.12 70 VAL A N 1
ATOM 562 C CA . VAL A 1 70 ? 14.615 1.142 1.192 1.00 98.12 70 VAL A CA 1
ATOM 563 C C . VAL A 1 70 ? 13.193 0.715 1.532 1.00 98.12 70 VAL A C 1
ATOM 565 O O . VAL A 1 70 ? 12.479 1.468 2.187 1.00 98.12 70 VAL A O 1
ATOM 568 N N . GLY A 1 71 ? 12.785 -0.495 1.145 1.00 98.00 71 GLY A N 1
ATOM 569 C CA . GLY A 1 71 ? 11.477 -1.043 1.485 1.00 98.00 71 GLY A CA 1
ATOM 570 C C . GLY A 1 71 ? 11.268 -1.182 2.990 1.00 98.00 71 GLY A C 1
ATOM 571 O O . GLY A 1 71 ? 10.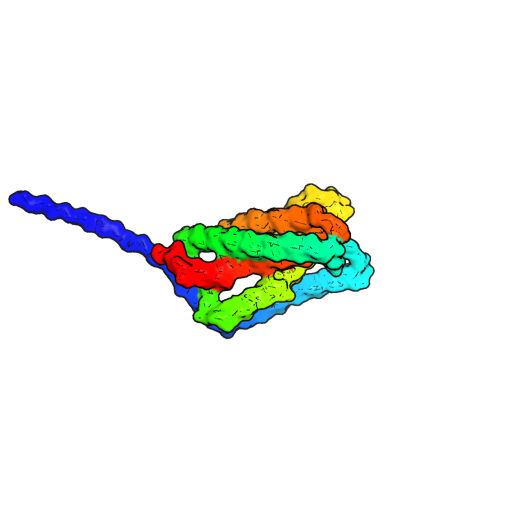226 -0.775 3.493 1.00 98.00 71 GLY A O 1
ATOM 572 N N . ALA A 1 72 ? 12.260 -1.689 3.724 1.00 98.25 72 ALA A N 1
ATOM 573 C CA . ALA A 1 72 ? 12.197 -1.840 5.176 1.00 98.25 72 ALA A CA 1
ATOM 574 C C . ALA A 1 72 ? 12.165 -0.484 5.898 1.00 98.25 72 ALA A C 1
ATOM 576 O O . ALA A 1 72 ? 11.300 -0.258 6.745 1.00 98.25 72 ALA A O 1
ATOM 577 N N . VAL A 1 73 ? 13.057 0.444 5.534 1.00 98.31 73 VAL A N 1
ATOM 578 C CA . VAL A 1 73 ? 13.063 1.807 6.095 1.00 98.31 73 VAL A CA 1
ATOM 579 C C . VAL A 1 73 ? 11.750 2.520 5.771 1.00 9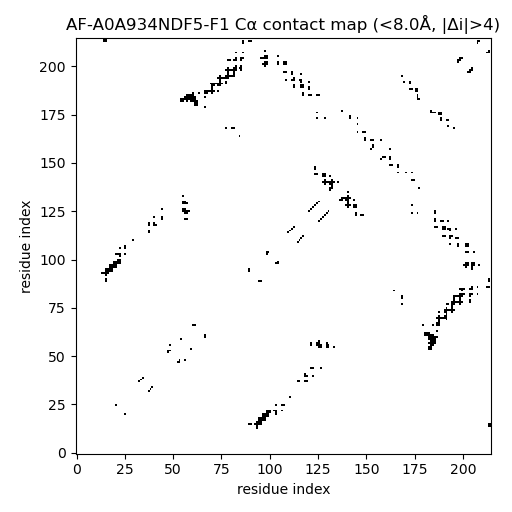8.31 73 VAL A C 1
ATOM 581 O O . VAL A 1 73 ? 11.110 3.081 6.661 1.00 98.31 73 VAL A O 1
ATOM 584 N N . GLY A 1 74 ? 11.307 2.445 4.516 1.00 97.81 74 GLY A N 1
ATOM 585 C CA . GLY A 1 74 ? 10.036 2.996 4.060 1.00 97.81 74 GLY A CA 1
ATOM 586 C C . GLY A 1 74 ? 8.848 2.407 4.813 1.00 97.81 74 GLY A C 1
ATOM 587 O O . GLY A 1 74 ? 7.979 3.158 5.246 1.00 97.81 74 GLY A O 1
ATOM 588 N N . ALA A 1 75 ? 8.829 1.094 5.052 1.00 98.25 75 ALA A N 1
ATOM 589 C CA . ALA A 1 75 ? 7.767 0.436 5.806 1.00 98.25 75 ALA A CA 1
ATOM 590 C C . ALA A 1 75 ? 7.655 0.993 7.228 1.00 98.25 75 ALA A C 1
ATOM 592 O O . ALA A 1 75 ? 6.555 1.316 7.671 1.00 98.25 75 ALA A O 1
ATOM 593 N N . VAL A 1 76 ? 8.781 1.167 7.927 1.00 98.25 76 VAL A N 1
ATOM 594 C CA . VAL A 1 76 ? 8.804 1.736 9.283 1.00 98.25 76 VAL A CA 1
ATOM 595 C C . VAL A 1 76 ? 8.346 3.196 9.277 1.00 98.25 76 VAL A C 1
ATOM 597 O O . VAL A 1 76 ? 7.462 3.571 10.049 1.00 98.25 76 VAL A O 1
ATOM 600 N N . LEU A 1 77 ? 8.912 4.024 8.396 1.00 97.38 77 LEU A N 1
ATOM 601 C CA . LEU A 1 77 ? 8.578 5.449 8.323 1.00 97.38 77 LEU A CA 1
ATOM 602 C C . LEU A 1 77 ? 7.105 5.666 7.973 1.00 97.38 77 LEU A C 1
ATOM 604 O O . LEU A 1 77 ? 6.418 6.449 8.633 1.00 97.38 77 LEU A O 1
ATOM 608 N N . LEU A 1 78 ? 6.599 4.951 6.968 1.00 97.00 78 LEU A N 1
ATOM 609 C CA . LEU A 1 78 ? 5.213 5.080 6.536 1.00 97.00 78 LEU A CA 1
ATOM 610 C C . LEU A 1 78 ? 4.234 4.426 7.508 1.00 97.00 78 LEU A C 1
ATOM 612 O O . LEU A 1 78 ? 3.110 4.909 7.621 1.00 97.00 78 LEU A O 1
ATOM 616 N N . PHE A 1 79 ? 4.645 3.410 8.270 1.00 98.00 79 PHE A N 1
ATOM 617 C CA . PHE A 1 79 ? 3.844 2.892 9.376 1.00 98.00 79 PHE A CA 1
ATOM 618 C C .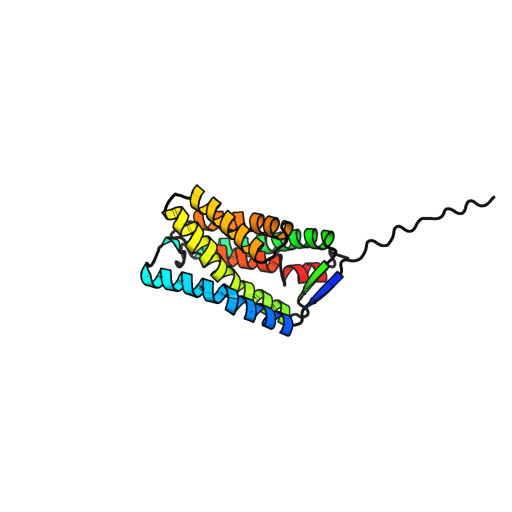 PHE A 1 79 ? 3.568 3.979 10.418 1.00 98.00 79 PHE A C 1
ATOM 620 O O . PHE A 1 79 ? 2.413 4.267 10.740 1.00 98.00 79 PHE A O 1
ATOM 627 N N . PHE A 1 80 ? 4.614 4.637 10.920 1.00 97.19 80 PHE A N 1
ATOM 628 C CA . PHE A 1 80 ? 4.434 5.697 11.913 1.00 97.19 80 PHE A CA 1
ATOM 629 C C . PHE A 1 80 ? 3.752 6.933 11.320 1.00 97.19 80 PHE A C 1
ATOM 631 O O . PHE A 1 80 ? 2.889 7.521 11.975 1.00 97.19 80 PHE A O 1
ATOM 638 N N . GLY A 1 81 ? 4.064 7.290 10.071 1.00 95.81 81 GLY A N 1
ATOM 639 C CA . GLY A 1 81 ? 3.378 8.359 9.344 1.00 95.81 81 GLY A CA 1
ATOM 640 C C . GLY A 1 81 ? 1.879 8.088 9.194 1.00 95.81 81 GLY A C 1
ATOM 641 O O . GLY A 1 81 ? 1.058 8.927 9.564 1.00 95.81 81 GLY A O 1
ATOM 642 N N . GLY A 1 82 ? 1.506 6.890 8.740 1.00 95.94 82 GLY A N 1
ATOM 643 C CA . GLY A 1 82 ? 0.116 6.451 8.613 1.00 95.94 82 GLY A CA 1
ATOM 644 C C . GLY A 1 82 ? -0.621 6.465 9.952 1.00 95.94 82 GLY A C 1
ATOM 645 O O . GLY A 1 82 ? -1.731 6.994 10.035 1.00 95.94 82 GLY A O 1
ATOM 646 N N . ALA A 1 83 ? 0.018 5.986 11.023 1.00 96.81 83 ALA A N 1
ATOM 647 C CA . ALA A 1 83 ? -0.556 6.020 12.367 1.00 96.81 83 ALA A CA 1
ATOM 648 C C . ALA A 1 83 ? -0.767 7.459 12.868 1.00 96.81 83 ALA A C 1
ATOM 650 O O . ALA A 1 83 ? -1.808 7.769 13.446 1.00 96.81 83 ALA A O 1
ATOM 651 N N . ALA A 1 84 ? 0.174 8.371 12.613 1.00 95.62 84 ALA A N 1
ATOM 652 C CA . ALA A 1 84 ? 0.039 9.778 12.986 1.00 95.62 84 ALA A CA 1
ATOM 653 C C . ALA A 1 84 ? -1.109 10.473 12.233 1.00 95.62 84 ALA A C 1
ATOM 655 O O . ALA A 1 84 ? -1.905 11.200 12.836 1.00 95.62 84 ALA A O 1
ATOM 656 N N . VAL A 1 85 ? -1.250 10.211 10.932 1.00 94.94 85 VAL A N 1
ATOM 657 C CA . VAL A 1 85 ? -2.379 10.719 10.139 1.00 94.94 85 VAL A CA 1
ATOM 658 C C . VAL A 1 85 ? -3.697 10.160 10.676 1.00 94.94 85 VAL A C 1
ATOM 660 O O . VAL A 1 85 ? -4.644 10.916 10.915 1.00 94.94 85 VAL A O 1
ATOM 663 N N . GLN A 1 86 ? -3.751 8.854 10.938 1.00 94.94 86 GLN A N 1
ATOM 664 C CA . GLN A 1 86 ? -4.945 8.201 11.456 1.00 94.94 86 GLN A CA 1
ATOM 665 C C . GLN A 1 86 ? -5.333 8.719 12.843 1.00 94.94 86 GLN A C 1
ATOM 667 O O . GLN A 1 86 ? -6.521 8.878 13.127 1.00 94.94 86 GLN A O 1
ATOM 672 N N . LEU A 1 87 ? -4.362 9.054 13.696 1.00 95.44 87 LEU A N 1
ATOM 673 C CA . LEU A 1 87 ? -4.604 9.724 14.973 1.00 95.44 87 LEU A CA 1
ATOM 674 C C . LEU A 1 87 ? -5.348 11.052 14.768 1.00 95.44 87 LEU A C 1
ATOM 676 O O . LEU A 1 87 ? -6.371 11.298 15.413 1.00 95.44 87 LEU A O 1
ATOM 680 N N . GLY A 1 88 ? -4.868 11.893 13.849 1.00 94.06 88 GLY A N 1
ATOM 681 C CA . GLY A 1 88 ? -5.503 13.170 13.514 1.00 94.06 88 GLY A CA 1
ATOM 682 C C . GLY A 1 88 ? -6.926 13.000 12.973 1.00 94.06 88 GLY A C 1
ATOM 683 O O . GLY A 1 88 ? -7.853 13.670 13.438 1.00 94.06 88 GLY A O 1
ATOM 684 N N . LEU A 1 89 ? -7.125 12.064 12.042 1.00 93.06 89 LEU A N 1
ATOM 685 C CA . LEU A 1 89 ? -8.440 11.772 11.464 1.00 93.06 89 LEU A CA 1
ATOM 686 C C . LEU A 1 89 ? -9.416 11.204 12.498 1.00 93.06 89 LEU A C 1
ATOM 688 O O . LEU A 1 89 ? -10.574 11.619 12.542 1.00 93.06 89 LEU A O 1
ATOM 692 N N . SER A 1 90 ? -8.952 10.317 13.374 1.00 93.81 90 SER A N 1
ATOM 693 C CA . SER A 1 90 ? -9.783 9.699 14.414 1.00 93.81 90 SER A CA 1
ATOM 694 C C . SER A 1 90 ? -10.254 10.719 15.448 1.00 93.81 90 SER A C 1
ATOM 696 O O . SER A 1 90 ? -11.405 10.670 15.884 1.00 93.81 90 SER A O 1
ATOM 698 N N . ARG A 1 91 ? -9.415 11.711 15.787 1.00 92.75 91 ARG A N 1
ATOM 699 C CA . ARG A 1 91 ? -9.818 12.847 16.634 1.00 92.75 91 ARG A CA 1
ATOM 700 C C . ARG A 1 91 ? -10.924 13.675 15.988 1.00 92.75 91 ARG A C 1
ATOM 702 O O . ARG A 1 91 ? -11.878 14.030 16.675 1.00 92.75 91 ARG A O 1
ATOM 709 N N . ARG A 1 92 ? -10.820 13.945 14.681 1.00 91.38 92 ARG A N 1
ATOM 710 C CA . ARG A 1 92 ? -11.834 14.701 13.925 1.00 91.38 92 ARG A CA 1
ATOM 711 C C . ARG A 1 92 ? -13.147 13.932 13.775 1.00 91.38 92 ARG A C 1
ATOM 713 O O . ARG A 1 92 ? -14.209 14.510 13.960 1.00 91.38 92 ARG A O 1
ATOM 720 N N . ARG A 1 93 ? -13.083 12.632 13.480 1.00 91.56 93 ARG A N 1
ATOM 721 C CA . ARG A 1 93 ? -14.262 11.766 13.281 1.00 91.56 93 ARG A CA 1
ATOM 722 C C . ARG A 1 93 ? -14.906 11.283 14.570 1.00 91.56 93 ARG A C 1
ATOM 724 O O . ARG A 1 93 ? -16.025 10.788 14.531 1.00 91.56 93 ARG A O 1
ATOM 731 N N . ARG A 1 94 ? -14.187 11.380 15.692 1.00 92.56 94 ARG A N 1
ATOM 732 C CA . ARG A 1 94 ? -14.587 10.821 16.992 1.00 92.56 94 ARG A CA 1
ATOM 733 C C . ARG A 1 94 ? -14.823 9.311 16.942 1.00 92.56 94 ARG A C 1
ATOM 735 O O . ARG A 1 94 ? -15.585 8.785 17.747 1.00 92.56 94 ARG A O 1
ATOM 742 N N . ALA A 1 95 ? -14.137 8.613 16.040 1.00 93.19 95 ALA A N 1
ATOM 743 C CA . ALA A 1 95 ? -14.235 7.171 15.879 1.00 93.19 95 ALA A CA 1
ATOM 744 C C . ALA A 1 95 ? -12.883 6.565 15.480 1.00 93.19 95 ALA A C 1
ATOM 746 O O . ALA A 1 95 ? -12.145 7.163 14.697 1.00 93.19 95 ALA A O 1
ATOM 747 N N . LEU A 1 96 ? -12.587 5.370 15.992 1.00 94.19 96 LEU A N 1
ATOM 748 C CA . LEU A 1 96 ? -11.434 4.554 15.616 1.00 94.19 96 LEU A CA 1
ATOM 749 C C . LEU A 1 96 ? -11.848 3.079 15.531 1.00 94.19 96 LEU A C 1
ATOM 751 O O . LEU A 1 96 ? -12.364 2.520 16.499 1.00 94.19 96 LEU A O 1
ATOM 755 N N . ALA A 1 97 ? -11.580 2.435 14.396 1.00 93.50 97 ALA A N 1
ATOM 756 C CA . ALA A 1 97 ? -11.693 0.986 14.263 1.00 93.50 97 ALA A CA 1
ATOM 757 C C . ALA A 1 97 ? -10.358 0.322 14.623 1.00 93.50 97 ALA A C 1
ATOM 759 O O . ALA A 1 97 ? -9.314 0.750 14.136 1.00 93.50 97 ALA A O 1
ATOM 760 N N . VAL A 1 98 ? -10.383 -0.716 15.457 1.00 95.69 98 VAL A N 1
ATOM 761 C CA . VAL A 1 98 ? -9.180 -1.429 15.915 1.00 95.69 98 VAL A CA 1
ATOM 762 C C . VAL A 1 98 ? -9.350 -2.939 15.799 1.00 95.69 98 VAL A C 1
ATOM 764 O O . VAL A 1 98 ? -10.468 -3.459 15.888 1.00 95.69 98 VAL A O 1
ATOM 767 N N . ALA A 1 99 ? -8.234 -3.651 15.650 1.00 95.31 99 ALA A N 1
ATOM 768 C CA . ALA A 1 99 ? -8.217 -5.104 15.771 1.00 95.31 99 ALA A CA 1
ATOM 769 C C . ALA A 1 99 ? -8.668 -5.532 17.181 1.00 95.31 99 ALA A C 1
ATOM 771 O O . ALA A 1 99 ? -8.249 -4.950 18.190 1.00 95.31 99 ALA A O 1
ATOM 772 N N . GLY A 1 100 ? -9.544 -6.531 17.273 1.00 92.12 100 GLY A N 1
ATOM 773 C CA . GLY A 1 100 ? -10.099 -6.982 18.552 1.00 92.12 100 GLY A CA 1
ATOM 774 C C . GLY A 1 100 ? -9.149 -7.844 19.368 1.00 92.12 100 GLY A C 1
ATOM 775 O O . GLY A 1 100 ? -9.235 -7.838 20.596 1.00 92.12 100 GLY A O 1
ATOM 776 N N . SER A 1 101 ? -8.223 -8.548 18.721 1.00 95.19 101 SER A N 1
ATOM 777 C CA . SER A 1 101 ? -7.276 -9.467 19.358 1.00 95.19 101 SER A CA 1
ATOM 778 C C . SER A 1 101 ? -5.915 -9.446 18.658 1.00 95.19 101 SER A C 1
ATOM 780 O O . SER A 1 101 ? -5.772 -8.886 17.573 1.00 95.19 101 SER A O 1
ATOM 782 N N . GLY A 1 102 ? -4.906 -10.073 19.273 1.00 95.56 102 GLY A N 1
ATOM 783 C CA . GLY A 1 102 ? -3.596 -10.248 18.637 1.00 95.56 102 GLY A CA 1
ATOM 784 C C . GLY A 1 102 ? -3.659 -11.112 17.371 1.00 95.56 102 GLY A C 1
ATOM 785 O O . GLY A 1 102 ? -2.967 -10.822 16.405 1.00 95.56 102 GLY A O 1
ATOM 786 N N . ALA A 1 103 ? -4.524 -12.130 17.341 1.00 96.75 103 ALA A N 1
ATOM 787 C CA . ALA A 1 103 ? -4.710 -12.966 16.154 1.00 96.75 103 ALA A CA 1
ATOM 788 C C . ALA A 1 103 ? -5.315 -12.171 14.985 1.00 96.75 103 ALA A C 1
ATOM 790 O O . ALA A 1 103 ? -4.808 -12.227 13.871 1.00 96.75 103 ALA A O 1
ATOM 791 N N . ASP A 1 104 ? -6.358 -11.381 15.255 1.00 97.12 104 ASP A N 1
ATOM 792 C CA . ASP A 1 104 ? -6.975 -10.486 14.270 1.00 97.12 104 ASP A CA 1
ATOM 793 C C . ASP A 1 104 ? -5.969 -9.453 13.734 1.00 97.12 104 ASP A C 1
ATOM 795 O O . ASP A 1 104 ? -5.832 -9.271 12.527 1.00 97.12 104 ASP A O 1
ATOM 799 N N . LEU A 1 105 ? -5.174 -8.863 14.629 1.00 97.19 105 LEU A N 1
ATOM 800 C CA . LEU A 1 105 ? -4.090 -7.949 14.279 1.00 97.19 105 LEU A CA 1
ATOM 801 C C . LEU A 1 105 ? -3.087 -8.575 13.294 1.00 97.19 105 LEU A C 1
ATOM 803 O O . LEU A 1 105 ? -2.769 -7.965 12.272 1.00 97.19 105 LEU A O 1
ATOM 807 N N . TRP A 1 106 ? -2.598 -9.782 13.590 1.00 97.75 106 TRP A N 1
ATOM 808 C CA . TRP A 1 106 ? -1.631 -10.477 12.737 1.00 97.75 106 TRP A CA 1
ATOM 809 C C . TRP A 1 106 ? -2.219 -10.888 11.391 1.00 97.75 106 TRP A C 1
ATOM 811 O O . TRP A 1 106 ? -1.540 -10.771 10.374 1.00 97.75 106 TRP A O 1
ATOM 821 N N . VAL A 1 107 ? -3.483 -11.310 11.365 1.00 98.25 107 VAL A N 1
ATOM 822 C CA . VAL A 1 107 ? -4.184 -11.640 10.118 1.00 98.25 107 VAL A CA 1
ATOM 823 C C . VAL A 1 107 ? -4.337 -10.399 9.238 1.00 98.25 107 VAL A C 1
ATOM 825 O O . VAL A 1 107 ? -4.061 -10.469 8.043 1.00 98.25 107 VAL A O 1
ATOM 828 N N . GLN A 1 108 ? -4.681 -9.243 9.814 1.00 97.94 108 GLN A N 1
ATOM 829 C CA . GLN A 1 108 ? -4.718 -7.974 9.079 1.00 97.94 108 GLN A CA 1
ATOM 830 C C . GLN A 1 108 ? -3.342 -7.570 8.548 1.00 97.94 108 GLN A C 1
ATOM 832 O O . GLN A 1 108 ? -3.215 -7.278 7.362 1.00 97.94 108 GLN A O 1
ATOM 837 N N . ALA A 1 109 ? -2.302 -7.606 9.383 1.00 98.25 109 ALA A N 1
ATOM 838 C CA . ALA A 1 109 ? -0.946 -7.256 8.962 1.00 98.25 109 ALA A CA 1
ATOM 839 C C . ALA A 1 109 ? -0.428 -8.173 7.840 1.00 98.25 109 ALA A C 1
ATOM 841 O O . ALA A 1 109 ? 0.094 -7.691 6.835 1.00 98.25 109 ALA A O 1
ATOM 842 N N . GLY A 1 110 ? -0.617 -9.488 7.984 1.00 98.31 110 GLY A N 1
ATOM 843 C CA . GLY A 1 110 ? -0.229 -10.472 6.976 1.00 98.31 110 GLY A CA 1
ATOM 844 C C . GLY A 1 110 ? -0.984 -10.282 5.662 1.00 98.31 110 GLY A C 1
ATOM 845 O O . GLY A 1 110 ? -0.375 -10.325 4.596 1.00 98.31 110 GLY A O 1
ATOM 846 N N . TYR A 1 111 ? -2.286 -9.992 5.726 1.00 98.56 111 TYR A N 1
ATOM 847 C CA . TYR A 1 111 ? -3.084 -9.657 4.548 1.00 98.56 111 TYR A CA 1
ATOM 848 C C . TYR A 1 111 ? -2.542 -8.423 3.816 1.00 98.56 111 TYR A C 1
ATOM 850 O O . TYR A 1 111 ? -2.378 -8.451 2.592 1.00 98.56 111 TYR A O 1
ATOM 858 N N . TYR A 1 112 ? -2.238 -7.353 4.560 1.00 98.31 112 TYR A N 1
ATOM 859 C CA . TYR A 1 112 ? -1.714 -6.120 3.978 1.00 98.31 112 TYR A CA 1
ATOM 860 C C . TYR A 1 112 ? -0.360 -6.334 3.302 1.00 98.31 112 TYR A C 1
ATOM 862 O O . TYR A 1 112 ? -0.153 -5.872 2.182 1.00 98.31 112 TYR A O 1
ATOM 870 N N . LEU A 1 113 ? 0.527 -7.084 3.956 1.00 98.12 113 LEU A N 1
ATOM 871 C CA . LEU A 1 113 ? 1.879 -7.353 3.477 1.00 98.12 113 LEU A CA 1
ATOM 872 C C . LEU A 1 113 ? 1.925 -8.298 2.273 1.00 98.12 113 LEU A C 1
ATOM 874 O O . LEU A 1 113 ? 2.655 -8.036 1.323 1.00 98.12 113 LEU A O 1
ATOM 878 N N . LEU A 1 114 ? 1.193 -9.411 2.325 1.00 98.06 114 LEU A N 1
ATOM 879 C CA . LEU A 1 114 ? 1.373 -10.512 1.373 1.00 98.06 114 LEU A CA 1
ATOM 880 C C . LEU A 1 114 ? 0.451 -10.426 0.159 1.00 98.06 114 LEU A C 1
ATOM 882 O O . LEU A 1 114 ? 0.783 -10.969 -0.890 1.00 98.06 114 LEU A O 1
ATOM 886 N N . LEU A 1 115 ? -0.711 -9.785 0.299 1.00 98.06 115 LEU A N 1
ATOM 887 C CA . LEU A 1 115 ? -1.727 -9.761 -0.752 1.00 98.06 115 LEU A CA 1
ATOM 888 C C . LEU A 1 115 ? -2.024 -8.344 -1.207 1.00 98.06 115 LEU A C 1
ATOM 890 O O . LEU A 1 115 ? -1.871 -8.024 -2.382 1.00 98.06 115 LEU A O 1
ATOM 894 N N . ASN A 1 116 ? -2.459 -7.495 -0.282 1.00 97.94 116 ASN A N 1
ATOM 895 C CA . ASN A 1 116 ? -2.995 -6.191 -0.630 1.00 97.94 116 ASN A CA 1
ATOM 896 C C . ASN A 1 116 ? -1.938 -5.273 -1.255 1.00 97.94 116 ASN A C 1
ATOM 898 O O . ASN A 1 116 ? -2.106 -4.873 -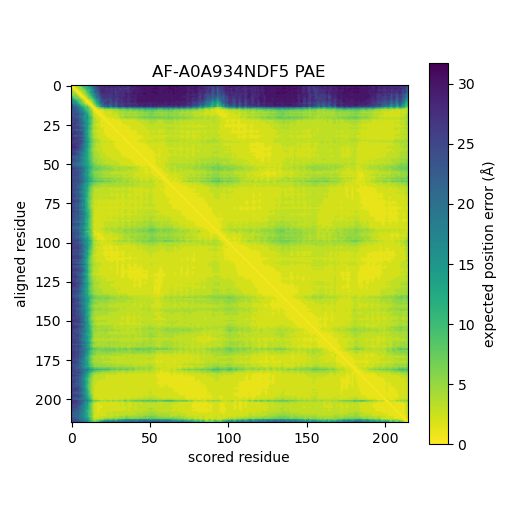2.405 1.00 97.94 116 ASN A O 1
ATOM 902 N N . ALA A 1 117 ? -0.852 -4.976 -0.536 1.00 97.94 117 ALA A N 1
ATOM 903 C CA . ALA A 1 117 ? 0.151 -4.037 -1.017 1.00 97.94 117 ALA A CA 1
ATOM 904 C C . ALA A 1 117 ? 0.816 -4.508 -2.324 1.00 97.94 117 ALA A C 1
ATOM 906 O O . ALA A 1 117 ? 0.800 -3.734 -3.280 1.00 97.94 117 ALA A O 1
ATOM 907 N N . PRO A 1 118 ? 1.302 -5.761 -2.460 1.00 98.44 118 PRO A N 1
ATOM 908 C CA . PRO A 1 118 ? 1.928 -6.202 -3.707 1.00 98.44 118 PRO A CA 1
ATOM 909 C C . PRO A 1 118 ? 1.004 -6.124 -4.926 1.00 98.44 118 PRO A C 1
ATOM 911 O O . PRO A 1 118 ? 1.430 -5.693 -5.997 1.00 98.44 118 PRO A O 1
ATOM 914 N N . LEU A 1 119 ? -0.268 -6.512 -4.780 1.00 98.38 119 LEU A N 1
ATOM 915 C CA . LEU A 1 119 ? -1.214 -6.522 -5.899 1.00 98.38 119 LEU A CA 1
ATOM 916 C C . LEU A 1 119 ? -1.698 -5.118 -6.265 1.00 98.38 119 LEU A C 1
ATOM 918 O O . LEU A 1 119 ? -1.887 -4.829 -7.446 1.00 98.38 119 LEU A O 1
ATOM 922 N N . GLU A 1 120 ? -1.862 -4.228 -5.287 1.00 97.69 120 GLU A N 1
ATOM 923 C CA . GLU A 1 120 ? -2.122 -2.817 -5.571 1.00 97.69 120 GLU A CA 1
ATOM 924 C C . GLU A 1 120 ? -0.930 -2.150 -6.259 1.00 97.69 120 GLU A C 1
ATOM 926 O O . GLU A 1 120 ? -1.113 -1.471 -7.268 1.00 97.69 120 GLU A O 1
ATOM 931 N N . GLU A 1 121 ? 0.293 -2.361 -5.770 1.00 98.12 121 GLU A N 1
ATOM 932 C CA . GLU A 1 121 ? 1.494 -1.795 -6.390 1.00 98.12 121 GLU A CA 1
ATOM 933 C C . GLU A 1 121 ? 1.706 -2.327 -7.810 1.00 98.12 121 GLU A C 1
ATOM 935 O O . GLU A 1 121 ? 2.041 -1.558 -8.713 1.00 98.12 121 GLU A O 1
ATOM 940 N N . ALA A 1 122 ? 1.421 -3.606 -8.058 1.00 98.19 122 ALA A N 1
ATOM 941 C CA . ALA A 1 122 ? 1.480 -4.170 -9.401 1.00 98.19 122 ALA A CA 1
ATOM 942 C C . ALA A 1 122 ? 0.539 -3.463 -10.388 1.00 98.19 122 ALA A C 1
ATOM 944 O O . ALA A 1 122 ? 0.897 -3.282 -11.553 1.00 98.19 122 ALA A O 1
ATOM 945 N N . VAL A 1 123 ? -0.632 -3.006 -9.934 1.00 97.81 123 VAL A N 1
ATOM 946 C CA . VAL A 1 123 ? -1.562 -2.231 -10.765 1.00 97.81 123 VAL A CA 1
ATOM 947 C C . VAL A 1 123 ? -1.152 -0.763 -10.853 1.00 97.81 123 VAL A C 1
ATOM 949 O O . VAL A 1 123 ? -0.979 -0.237 -11.948 1.00 97.81 123 VAL A O 1
ATOM 952 N N . PHE A 1 124 ? -0.992 -0.070 -9.729 1.00 97.31 124 PHE A N 1
ATOM 953 C CA . PHE A 1 124 ? -0.788 1.379 -9.752 1.00 97.31 124 PHE A CA 1
ATOM 954 C C . PHE A 1 124 ? 0.618 1.769 -10.205 1.00 97.31 124 PHE A C 1
ATOM 956 O O . PHE A 1 124 ? 0.759 2.699 -10.998 1.00 97.31 124 PHE A O 1
ATOM 963 N N . ARG A 1 125 ? 1.652 1.065 -9.731 1.00 97.31 125 ARG A N 1
ATOM 964 C CA . ARG A 1 125 ? 3.058 1.386 -10.025 1.00 97.31 125 ARG A CA 1
ATOM 965 C C . ARG A 1 125 ? 3.542 0.614 -11.241 1.00 97.31 125 ARG A C 1
ATOM 967 O O . ARG A 1 125 ? 4.041 1.224 -12.180 1.00 97.31 125 ARG A O 1
ATOM 974 N N . GLY A 1 126 ? 3.313 -0.696 -11.272 1.00 97.38 126 GLY A N 1
ATOM 975 C CA . GLY A 1 126 ? 3.701 -1.543 -12.400 1.00 97.38 126 GLY A CA 1
ATOM 976 C C . GLY A 1 126 ? 2.921 -1.219 -13.675 1.00 97.38 126 GLY A C 1
ATOM 977 O O . GLY A 1 126 ? 3.476 -0.735 -14.661 1.00 97.38 126 GLY A O 1
ATOM 978 N N . LEU A 1 127 ? 1.617 -1.488 -13.662 1.00 97.31 127 LEU A N 1
ATOM 979 C CA . LEU A 1 127 ? 0.781 -1.386 -14.853 1.00 97.31 127 LEU A CA 1
ATOM 980 C C . LEU A 1 127 ? 0.531 0.065 -15.275 1.00 97.31 127 LEU A C 1
ATOM 982 O O . LEU A 1 127 ? 0.850 0.422 -16.402 1.00 97.31 127 LEU A O 1
ATOM 986 N N . LEU A 1 128 ? -0.037 0.901 -14.405 1.00 97.25 128 LEU A N 1
ATOM 987 C CA . LEU A 1 128 ? -0.470 2.249 -14.781 1.00 97.25 128 LEU A CA 1
ATOM 988 C C . LEU A 1 128 ? 0.707 3.221 -14.879 1.00 97.25 128 LEU A C 1
ATOM 990 O O . LEU A 1 128 ? 1.011 3.707 -15.967 1.00 97.25 128 LEU A O 1
ATOM 994 N N . GLN A 1 129 ? 1.398 3.492 -13.769 1.00 97.44 129 GLN A N 1
ATOM 995 C CA . GLN A 1 129 ? 2.524 4.428 -13.764 1.00 97.44 129 GLN A CA 1
ATOM 996 C C . GLN A 1 129 ? 3.658 3.941 -14.673 1.00 97.44 129 GLN A C 1
ATOM 998 O O . GLN A 1 129 ? 4.187 4.736 -15.449 1.00 97.44 129 GLN A O 1
ATOM 1003 N N . GLY A 1 130 ? 4.031 2.661 -14.603 1.00 97.12 130 GLY A N 1
ATOM 1004 C CA . GLY A 1 130 ? 5.113 2.083 -15.396 1.00 97.12 130 GLY A CA 1
ATOM 1005 C C . GLY A 1 130 ? 4.845 2.151 -16.897 1.00 97.12 130 GLY A C 1
ATOM 1006 O O . GLY A 1 130 ? 5.698 2.640 -17.637 1.00 97.12 130 GLY A O 1
ATOM 1007 N N . ALA A 1 131 ? 3.654 1.742 -17.355 1.00 97.19 131 ALA A N 1
ATOM 1008 C CA . ALA A 1 131 ? 3.324 1.805 -18.781 1.00 97.19 131 ALA A CA 1
ATOM 1009 C C . ALA A 1 131 ? 3.239 3.249 -19.280 1.00 97.19 131 ALA A C 1
ATOM 1011 O O . ALA A 1 131 ? 3.799 3.571 -20.322 1.00 97.19 131 ALA A O 1
ATOM 1012 N N . LEU A 1 132 ? 2.600 4.142 -18.526 1.00 98.06 132 LEU A N 1
ATOM 1013 C CA . LEU A 1 132 ? 2.468 5.545 -18.923 1.00 98.06 132 LEU A CA 1
ATOM 1014 C C . LEU A 1 132 ? 3.809 6.290 -18.883 1.00 98.06 132 LEU A C 1
ATOM 1016 O O . LEU A 1 132 ? 4.055 7.143 -19.732 1.00 98.06 132 LEU A O 1
ATOM 1020 N N . THR A 1 133 ? 4.708 5.919 -17.967 1.00 97.50 133 THR A N 1
ATOM 1021 C CA . THR A 1 133 ? 6.095 6.407 -17.972 1.00 97.50 133 THR A CA 1
ATOM 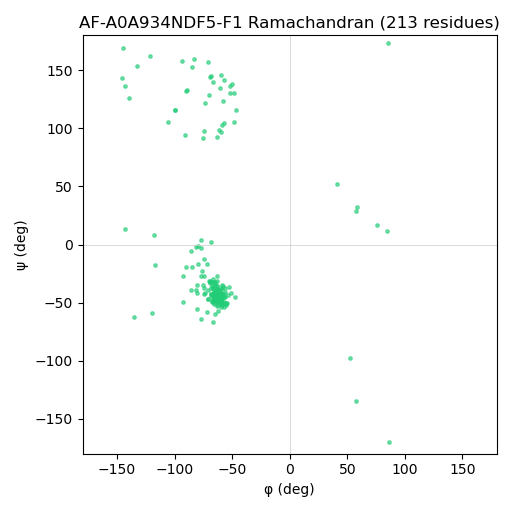1022 C C . THR A 1 133 ? 6.839 5.931 -19.214 1.00 97.50 133 THR A C 1
ATOM 1024 O O . THR A 1 133 ? 7.537 6.723 -19.841 1.00 97.50 133 THR A O 1
ATOM 1027 N N . ALA A 1 134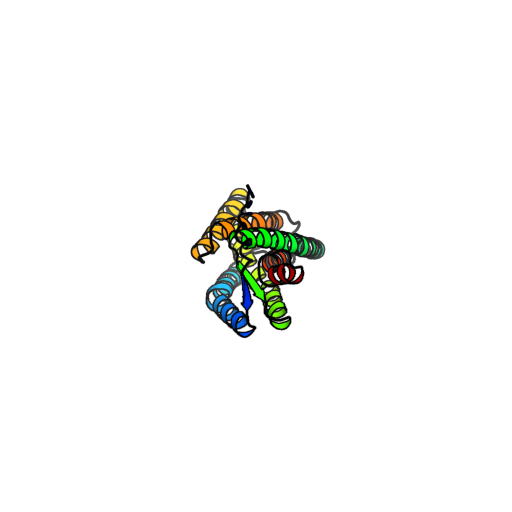 ? 6.675 4.664 -19.602 1.00 96.00 134 ALA A N 1
ATOM 1028 C CA . ALA A 1 134 ? 7.286 4.132 -20.818 1.00 96.00 134 ALA A CA 1
ATOM 1029 C C . ALA A 1 134 ? 6.724 4.783 -22.097 1.00 96.00 134 ALA A C 1
ATOM 1031 O O . ALA A 1 134 ? 7.457 4.940 -23.068 1.00 96.00 134 ALA A O 1
ATOM 1032 N N . LEU A 1 135 ? 5.447 5.178 -22.092 1.00 96.94 135 LEU A N 1
ATOM 1033 C CA . LEU A 1 135 ? 4.769 5.786 -23.241 1.00 96.94 135 LEU A CA 1
ATOM 1034 C C . LEU A 1 135 ? 5.045 7.285 -23.402 1.00 96.94 135 LEU A C 1
ATOM 1036 O O . LEU A 1 135 ? 5.168 7.759 -24.527 1.00 96.94 135 LEU A O 1
ATOM 1040 N N . GLY A 1 136 ? 5.099 8.040 -22.303 1.00 96.31 136 GLY A N 1
ATOM 1041 C CA . GLY A 1 136 ? 5.137 9.508 -22.349 1.00 96.31 136 GLY A CA 1
ATOM 1042 C C . GLY A 1 136 ? 6.012 10.164 -21.284 1.00 96.31 136 GLY A C 1
ATOM 1043 O O . GLY A 1 136 ? 5.922 11.371 -21.075 1.00 96.31 136 GLY A O 1
ATOM 1044 N N . GLY A 1 137 ? 6.855 9.392 -20.602 1.00 96.81 137 GLY A N 1
ATOM 1045 C CA . GLY A 1 137 ? 7.787 9.891 -19.597 1.00 96.81 137 GLY A CA 1
ATOM 1046 C C . GLY A 1 137 ? 7.197 10.032 -18.185 1.00 96.81 137 GLY A C 1
ATOM 1047 O O . GLY A 1 137 ? 5.995 9.856 -17.957 1.00 96.81 137 GLY A O 1
ATOM 1048 N N . PRO A 1 138 ? 8.049 10.355 -17.195 1.00 95.25 138 PRO A N 1
ATOM 1049 C CA . PRO A 1 138 ? 7.704 10.279 -15.774 1.00 95.25 138 PRO A CA 1
ATOM 1050 C C . PRO A 1 138 ? 6.603 11.254 -15.359 1.00 95.25 138 PRO A C 1
ATOM 1052 O O . PRO A 1 138 ? 5.791 10.918 -14.502 1.00 95.25 138 PRO A O 1
ATOM 1055 N N . ALA A 1 139 ? 6.519 12.432 -15.985 1.00 96.06 139 ALA A N 1
ATOM 1056 C CA . ALA A 1 139 ? 5.457 13.393 -15.695 1.00 96.06 139 ALA A CA 1
ATOM 1057 C C . ALA A 1 139 ? 4.065 12.805 -15.985 1.00 96.06 139 ALA A C 1
ATOM 1059 O O . ALA A 1 139 ? 3.160 12.927 -15.155 1.00 96.06 139 ALA A O 1
ATOM 1060 N N . LEU A 1 140 ? 3.905 12.111 -17.120 1.00 97.00 140 LEU A N 1
ATOM 1061 C CA . LEU A 1 140 ? 2.656 11.437 -17.472 1.00 97.00 140 LEU A CA 1
ATOM 1062 C C . LEU A 1 140 ? 2.374 10.273 -16.518 1.00 97.00 140 LEU A C 1
ATOM 1064 O O . LEU A 1 140 ? 1.279 10.185 -15.967 1.00 97.00 140 LEU A O 1
ATOM 1068 N N . GLY A 1 141 ? 3.365 9.411 -16.277 1.00 96.56 141 GLY A N 1
ATOM 1069 C CA . GLY A 1 141 ? 3.201 8.256 -15.394 1.00 96.56 141 GLY A CA 1
ATOM 1070 C C . GLY A 1 141 ? 2.817 8.630 -13.963 1.00 96.56 141 GLY A C 1
ATOM 1071 O O . GLY A 1 141 ? 1.878 8.058 -13.411 1.00 96.56 141 GLY A O 1
ATOM 1072 N N . LEU A 1 142 ? 3.500 9.614 -13.372 1.00 95.44 142 LEU A N 1
ATOM 1073 C CA . LEU A 1 142 ? 3.238 10.072 -12.007 1.00 95.44 142 LEU A CA 1
ATOM 1074 C C . LEU A 1 142 ? 1.867 10.745 -11.890 1.00 95.44 142 LEU A C 1
ATOM 1076 O O . LEU A 1 142 ? 1.104 10.417 -10.980 1.00 95.44 142 LEU A O 1
ATOM 1080 N N . SER A 1 143 ? 1.531 11.661 -12.803 1.00 95.12 143 SER A N 1
ATOM 1081 C CA . SER A 1 143 ? 0.262 12.399 -12.743 1.00 95.12 143 SER A CA 1
ATOM 1082 C C . SER A 1 143 ? -0.945 11.491 -12.985 1.00 95.12 143 SER A C 1
ATOM 1084 O O . SER A 1 143 ? -1.874 11.476 -12.175 1.00 95.12 143 SER A O 1
ATOM 1086 N N . ALA A 1 144 ? -0.915 10.674 -14.038 1.00 94.31 144 ALA A N 1
ATOM 1087 C CA . ALA A 1 144 ? -2.011 9.772 -14.370 1.00 94.31 144 ALA A CA 1
ATOM 1088 C C . ALA A 1 144 ? -2.131 8.607 -13.377 1.00 94.31 144 ALA A C 1
ATOM 1090 O O . ALA A 1 144 ? -3.243 8.262 -12.980 1.00 94.31 144 ALA A O 1
ATOM 1091 N N . GLY A 1 145 ? -1.009 8.042 -12.914 1.00 93.50 145 GLY A N 1
ATOM 1092 C CA . GLY A 1 145 ? -1.006 7.020 -11.863 1.00 93.50 145 GLY A CA 1
ATOM 1093 C C . GLY A 1 145 ? -1.616 7.539 -10.558 1.00 93.50 145 GLY A C 1
ATOM 1094 O O . GLY A 1 145 ? -2.470 6.880 -9.964 1.00 93.50 145 GLY A O 1
ATOM 1095 N N . THR A 1 146 ? -1.261 8.765 -10.157 1.00 93.94 146 THR A N 1
ATOM 1096 C CA . THR A 1 146 ? -1.846 9.428 -8.980 1.00 93.94 146 THR A CA 1
ATOM 1097 C C . THR A 1 146 ? -3.339 9.701 -9.171 1.00 93.94 146 THR A C 1
ATOM 1099 O O . THR A 1 146 ? -4.136 9.399 -8.284 1.00 93.94 146 THR A O 1
ATOM 1102 N N . ALA A 1 147 ? -3.750 10.220 -10.331 1.00 95.44 147 ALA A N 1
ATOM 1103 C CA . ALA A 1 147 ? -5.159 10.473 -10.628 1.00 95.44 147 ALA A CA 1
ATOM 1104 C C . ALA A 1 147 ? -5.994 9.182 -10.598 1.00 95.44 147 ALA A C 1
ATOM 1106 O O . ALA A 1 147 ? -7.076 9.158 -10.008 1.00 95.44 147 ALA A O 1
ATOM 1107 N N . ALA A 1 148 ? -5.470 8.091 -11.164 1.00 95.06 148 ALA A N 1
ATOM 1108 C CA . ALA A 1 148 ? -6.109 6.781 -11.119 1.00 95.06 148 ALA A CA 1
ATOM 1109 C C . ALA A 1 148 ? -6.233 6.254 -9.682 1.00 95.06 148 ALA A C 1
ATOM 1111 O O . ALA A 1 148 ? -7.292 5.750 -9.316 1.00 95.06 148 ALA A O 1
ATOM 1112 N N . TYR A 1 149 ? -5.200 6.418 -8.849 1.00 93.62 149 TYR A N 1
ATOM 1113 C CA . TYR A 1 149 ? -5.231 6.039 -7.432 1.00 93.62 149 TYR A CA 1
ATOM 1114 C C . TYR A 1 149 ? -6.299 6.811 -6.641 1.00 93.62 149 TYR A C 1
ATOM 1116 O O . TYR A 1 149 ? -7.070 6.211 -5.883 1.00 93.62 149 TYR A O 1
ATOM 1124 N N . VAL A 1 150 ? -6.380 8.130 -6.848 1.00 95.75 150 VAL A N 1
ATOM 1125 C CA . VAL A 1 150 ? -7.397 9.005 -6.241 1.00 95.75 150 VAL A CA 1
ATOM 1126 C C . VAL A 1 150 ? -8.798 8.569 -6.661 1.00 95.75 150 VAL A C 1
ATOM 1128 O O . VAL A 1 150 ? -9.670 8.378 -5.808 1.00 95.75 150 VAL A O 1
ATOM 1131 N N . LEU A 1 151 ? -9.014 8.379 -7.966 1.00 95.94 151 LEU A N 1
ATOM 1132 C CA . LEU A 1 151 ? -10.305 7.968 -8.511 1.00 95.94 151 LEU A CA 1
ATOM 1133 C C . LEU A 1 151 ? -10.717 6.596 -7.976 1.00 95.94 151 LEU A C 1
ATOM 1135 O O . LEU A 1 151 ? -11.851 6.429 -7.532 1.00 95.94 151 LEU A O 1
ATOM 1139 N N . TYR A 1 152 ? -9.788 5.642 -7.956 1.00 94.62 152 TYR A N 1
ATOM 1140 C CA . TYR A 1 152 ? -10.008 4.299 -7.438 1.00 94.62 152 TYR A CA 1
ATOM 1141 C C . TYR A 1 152 ? -10.514 4.322 -5.983 1.00 94.62 152 TYR A C 1
ATOM 1143 O O . TYR A 1 152 ? -11.575 3.765 -5.694 1.00 94.62 152 TYR A O 1
ATOM 1151 N N . HIS A 1 153 ? -9.836 5.033 -5.076 1.00 94.19 153 HIS A N 1
ATOM 1152 C CA . HIS A 1 153 ? -10.276 5.125 -3.678 1.00 94.19 153 HIS A CA 1
ATOM 1153 C C . HIS A 1 153 ? -11.601 5.872 -3.537 1.00 94.19 153 HIS A C 1
ATOM 1155 O O . HIS A 1 153 ? -12.465 5.491 -2.740 1.00 94.19 153 HIS A O 1
ATOM 1161 N N . ARG A 1 154 ? -11.798 6.928 -4.333 1.00 95.56 154 ARG A N 1
ATOM 1162 C CA . ARG A 1 154 ? -13.027 7.714 -4.279 1.00 95.56 154 ARG A CA 1
ATOM 1163 C C . ARG A 1 154 ? -14.243 6.907 -4.728 1.00 95.56 154 ARG A C 1
ATOM 1165 O O . ARG A 1 154 ? -15.269 6.973 -4.046 1.00 95.56 154 ARG A O 1
ATOM 1172 N N . LEU A 1 155 ? -14.122 6.143 -5.816 1.00 93.19 155 LEU A N 1
ATOM 1173 C CA . LEU A 1 155 ? -15.148 5.210 -6.301 1.00 93.19 155 LEU A CA 1
ATOM 1174 C C . LEU A 1 155 ? -15.362 4.045 -5.327 1.00 93.19 155 LEU A C 1
ATOM 1176 O O . LEU A 1 155 ? -16.484 3.567 -5.185 1.00 93.19 155 LEU A O 1
ATOM 1180 N N . GLY A 1 156 ? -14.325 3.658 -4.580 1.00 91.38 156 GLY A N 1
ATOM 1181 C CA . GLY A 1 156 ? -14.419 2.742 -3.441 1.00 91.38 156 GLY A CA 1
ATOM 1182 C C . GLY A 1 156 ? -15.162 3.307 -2.221 1.00 91.38 156 GLY A C 1
ATOM 1183 O O . GLY A 1 156 ? -15.252 2.630 -1.199 1.00 91.38 156 GLY A O 1
ATOM 1184 N N . GLY A 1 157 ? -15.684 4.537 -2.294 1.00 92.25 157 GLY A N 1
ATOM 1185 C CA . GLY A 1 157 ? -16.499 5.152 -1.245 1.00 92.25 157 GLY A CA 1
ATOM 1186 C C . GLY A 1 157 ? -15.705 5.824 -0.124 1.00 92.25 157 GLY A C 1
ATOM 1187 O O . GLY A 1 157 ? -16.291 6.191 0.894 1.00 92.25 157 GLY A O 1
ATOM 1188 N N . TRP A 1 158 ? -14.393 6.009 -0.286 1.00 93.69 158 TRP A N 1
ATOM 1189 C CA . TRP A 1 158 ? -13.564 6.645 0.736 1.00 93.69 158 TRP A CA 1
ATOM 1190 C C . TRP A 1 158 ? -13.890 8.136 0.864 1.00 93.69 158 TRP A C 1
ATOM 1192 O O . TRP A 1 158 ? -14.169 8.823 -0.126 1.00 93.69 158 TRP A O 1
ATOM 1202 N N . ALA A 1 159 ? -13.837 8.655 2.094 1.00 92.69 159 ALA A N 1
ATOM 1203 C CA . ALA A 1 159 ? -14.014 10.081 2.335 1.00 92.69 159 ALA A CA 1
ATOM 1204 C C . ALA A 1 159 ? -12.825 10.861 1.759 1.00 92.69 159 ALA A C 1
ATOM 1206 O O . ALA A 1 159 ? -11.683 10.416 1.855 1.00 92.69 159 ALA A O 1
ATOM 1207 N N . TRP A 1 160 ? -13.067 12.066 1.234 1.00 94.50 160 TRP A N 1
ATOM 1208 C CA . TRP A 1 160 ? -12.023 12.890 0.607 1.00 94.50 160 TRP A CA 1
ATOM 1209 C C . TRP A 1 160 ? -10.787 13.108 1.479 1.00 94.50 160 TRP A C 1
ATOM 1211 O O . TRP A 1 160 ? -9.673 13.103 0.975 1.00 94.50 160 TRP A O 1
ATOM 1221 N N . GLN A 1 161 ? -10.973 13.254 2.789 1.00 92.75 161 GLN A N 1
ATOM 1222 C CA . GLN A 1 161 ? -9.864 13.413 3.727 1.00 92.75 161 GLN A CA 1
ATOM 1223 C C . GLN A 1 161 ? -9.000 12.145 3.863 1.00 92.75 161 GLN A C 1
ATOM 1225 O O . GLN A 1 161 ? -7.796 12.275 4.052 1.00 92.75 161 GLN A O 1
ATOM 1230 N N . ASP A 1 162 ? -9.581 10.941 3.728 1.00 91.56 162 ASP A N 1
ATOM 1231 C CA . ASP A 1 162 ? -8.794 9.700 3.655 1.00 91.56 162 ASP A CA 1
ATOM 1232 C C . ASP A 1 162 ? -8.050 9.628 2.332 1.00 91.56 162 ASP A C 1
ATOM 1234 O O . ASP A 1 162 ? -6.858 9.364 2.329 1.00 91.56 162 ASP A O 1
ATOM 1238 N N . VAL A 1 163 ? -8.739 9.915 1.222 1.00 94.81 163 VAL A N 1
ATOM 1239 C CA . VAL A 1 163 ? -8.137 9.888 -0.118 1.00 94.81 163 VAL A CA 1
ATOM 1240 C C . VAL A 1 163 ? -6.966 10.864 -0.200 1.00 94.81 163 VAL A C 1
ATOM 1242 O O . VAL A 1 163 ? -5.902 10.502 -0.687 1.00 94.81 163 VAL A O 1
ATOM 1245 N N . ALA A 1 164 ? -7.122 12.087 0.309 1.00 93.06 164 ALA A N 1
ATOM 1246 C CA . ALA A 1 164 ? -6.046 13.070 0.352 1.00 93.06 164 ALA A CA 1
ATOM 1247 C C . ALA A 1 164 ? -4.870 12.576 1.208 1.00 93.06 164 ALA A C 1
ATOM 1249 O O . ALA A 1 164 ? -3.726 12.625 0.764 1.00 93.06 164 ALA A O 1
ATOM 1250 N N . ALA A 1 165 ? -5.149 12.047 2.403 1.00 90.25 165 ALA A N 1
ATOM 1251 C CA . ALA A 1 165 ? -4.137 11.480 3.286 1.00 90.25 165 ALA A CA 1
ATOM 1252 C C . ALA A 1 165 ? -3.356 10.328 2.635 1.00 90.25 165 ALA A C 1
ATOM 1254 O O . ALA A 1 165 ? -2.126 10.358 2.608 1.00 90.25 165 ALA A O 1
ATOM 1255 N N . THR A 1 166 ? -4.049 9.329 2.086 1.00 89.75 166 THR A N 1
ATOM 1256 C CA . THR A 1 166 ? -3.398 8.170 1.465 1.00 89.75 166 THR A CA 1
ATOM 1257 C C . THR A 1 166 ? -2.692 8.538 0.168 1.00 89.75 166 THR A C 1
ATOM 1259 O O . THR A 1 166 ? -1.635 7.987 -0.115 1.00 89.75 166 THR A O 1
ATOM 1262 N N . THR A 1 167 ? -3.191 9.526 -0.578 1.00 92.38 167 THR A N 1
ATOM 1263 C CA . THR A 1 167 ? -2.508 10.047 -1.772 1.00 92.38 167 THR A CA 1
ATOM 1264 C C . THR A 1 167 ? -1.201 10.746 -1.408 1.00 92.38 167 THR A C 1
ATOM 1266 O O . THR A 1 167 ? -0.182 10.484 -2.041 1.00 92.38 167 THR A O 1
ATOM 1269 N N . LEU A 1 168 ? -1.188 11.580 -0.360 1.00 89.12 168 LEU A N 1
ATOM 1270 C CA . LEU A 1 168 ? 0.040 12.224 0.124 1.00 89.12 168 LEU A CA 1
ATOM 1271 C C . LEU A 1 168 ? 1.081 11.192 0.580 1.00 89.12 168 LEU A C 1
ATOM 1273 O O . LEU A 1 168 ? 2.263 11.341 0.285 1.00 89.12 168 LEU A O 1
ATOM 1277 N N . VAL A 1 169 ? 0.643 10.119 1.243 1.00 82.94 169 VAL A N 1
ATOM 1278 C CA . VAL A 1 169 ? 1.507 8.987 1.622 1.00 82.94 169 VAL A CA 1
ATOM 1279 C C . VAL A 1 169 ? 1.941 8.157 0.402 1.00 82.94 169 VAL A C 1
ATOM 1281 O O . VAL A 1 169 ? 3.046 7.618 0.377 1.00 82.94 169 VAL A O 1
ATOM 1284 N N . GLY A 1 170 ? 1.103 8.077 -0.633 1.00 86.06 170 GLY A N 1
ATOM 1285 C CA . GLY A 1 170 ? 1.359 7.337 -1.867 1.00 86.06 170 GLY A CA 1
ATOM 1286 C C . GLY A 1 170 ? 2.325 8.021 -2.839 1.00 86.06 170 GLY A C 1
ATOM 1287 O O . GLY A 1 170 ? 2.953 7.322 -3.639 1.00 86.06 170 GLY A O 1
ATOM 1288 N N . MET A 1 171 ? 2.486 9.348 -2.762 1.00 90.25 171 MET A N 1
ATOM 1289 C CA . MET A 1 171 ? 3.423 10.117 -3.596 1.00 90.25 171 MET A CA 1
ATOM 1290 C C . MET A 1 171 ? 4.887 9.666 -3.424 1.00 90.25 171 MET A C 1
ATOM 1292 O O . MET A 1 171 ? 5.521 9.373 -4.441 1.00 90.25 171 MET A O 1
ATOM 1296 N N . PRO A 1 172 ? 5.430 9.516 -2.195 1.00 92.81 172 PRO A N 1
ATOM 1297 C CA . PRO A 1 172 ? 6.742 8.908 -1.985 1.00 92.81 172 PRO A CA 1
ATOM 1298 C C . PRO A 1 172 ? 6.906 7.552 -2.675 1.00 92.81 172 PRO A C 1
ATOM 1300 O O . PRO A 1 172 ? 7.930 7.315 -3.301 1.00 92.81 172 PRO A O 1
ATOM 1303 N N . LEU A 1 173 ? 5.895 6.679 -2.630 1.00 94.19 173 LEU A N 1
ATOM 1304 C CA . LEU A 1 173 ? 5.957 5.362 -3.274 1.00 94.19 173 LEU A CA 1
ATOM 1305 C C . LEU A 1 173 ? 6.043 5.469 -4.802 1.00 94.19 173 LEU A C 1
ATOM 1307 O O . LEU A 1 173 ? 6.821 4.754 -5.428 1.00 94.19 173 LEU A O 1
ATOM 1311 N N . ALA A 1 174 ? 5.271 6.380 -5.402 1.00 94.25 174 ALA A N 1
ATOM 1312 C CA . ALA A 1 174 ? 5.323 6.637 -6.840 1.00 94.25 174 ALA A CA 1
ATOM 1313 C C . ALA A 1 174 ? 6.713 7.138 -7.268 1.00 94.25 174 ALA A C 1
ATOM 1315 O O . ALA A 1 174 ? 7.262 6.674 -8.267 1.00 94.25 174 ALA A O 1
ATOM 1316 N N . LEU A 1 175 ? 7.319 8.028 -6.478 1.00 95.44 175 LEU A N 1
ATOM 1317 C CA . LEU A 1 175 ? 8.684 8.500 -6.711 1.00 95.44 175 LEU A CA 1
ATOM 1318 C C . LEU A 1 175 ? 9.714 7.381 -6.531 1.00 95.44 175 LEU A C 1
ATOM 1320 O O . LEU A 1 175 ? 10.576 7.221 -7.389 1.00 95.44 175 LEU A O 1
ATOM 1324 N N . LEU A 1 176 ? 9.609 6.575 -5.470 1.00 95.19 176 LEU A N 1
ATOM 1325 C CA . LEU A 1 176 ? 10.511 5.446 -5.221 1.00 95.19 176 LEU A CA 1
ATOM 1326 C C . LEU A 1 176 ? 10.493 4.435 -6.371 1.00 95.19 176 LEU A C 1
ATOM 1328 O O . LEU A 1 176 ? 11.555 3.993 -6.799 1.00 95.19 176 LEU A O 1
ATOM 1332 N N . TYR A 1 177 ? 9.316 4.109 -6.912 1.00 96.00 177 TYR A N 1
ATOM 1333 C CA . TYR A 1 177 ? 9.210 3.191 -8.050 1.00 96.00 177 TYR A CA 1
ATOM 1334 C C . TYR A 1 177 ? 10.005 3.666 -9.273 1.00 96.00 177 TYR A C 1
ATOM 1336 O O . TYR A 1 177 ? 10.568 2.857 -10.007 1.00 96.00 177 TYR A O 1
ATOM 1344 N N . TRP A 1 178 ? 10.044 4.981 -9.492 1.00 94.50 178 TRP A N 1
ATOM 1345 C CA . TRP A 1 178 ? 10.733 5.582 -10.628 1.00 94.50 178 TRP A CA 1
ATOM 1346 C C . TRP A 1 178 ? 12.227 5.830 -10.372 1.00 94.50 178 TRP A C 1
ATOM 1348 O O . TRP A 1 178 ? 13.035 5.653 -11.278 1.00 94.50 178 TRP A O 1
ATOM 1358 N N . LEU A 1 179 ? 12.590 6.254 -9.159 1.00 95.50 179 LEU A N 1
ATOM 1359 C CA . LEU A 1 179 ? 13.934 6.740 -8.831 1.00 95.50 179 LEU A CA 1
ATOM 1360 C C . LEU A 1 179 ? 14.894 5.653 -8.345 1.00 95.50 179 LEU A C 1
ATOM 1362 O O . LEU A 1 179 ? 16.104 5.881 -8.342 1.00 95.50 179 LEU A O 1
ATOM 1366 N N . LEU A 1 180 ? 14.391 4.502 -7.886 1.00 95.50 180 LEU A N 1
ATOM 1367 C CA . LEU A 1 180 ? 15.275 3.446 -7.402 1.00 95.50 180 LEU A CA 1
ATOM 1368 C C . LEU A 1 180 ? 16.123 2.863 -8.543 1.00 95.50 180 LEU A C 1
ATOM 1370 O O . LEU A 1 180 ? 15.624 2.664 -9.650 1.00 95.50 180 LEU A O 1
ATOM 1374 N N . PRO A 1 181 ? 17.410 2.575 -8.281 1.00 92.50 181 PRO A N 1
ATOM 1375 C CA . PRO A 1 181 ? 18.333 2.137 -9.313 1.00 92.50 181 PRO A CA 1
ATOM 1376 C C . PRO A 1 181 ? 18.030 0.717 -9.802 1.00 92.50 181 PRO A C 1
ATOM 1378 O O . PRO A 1 181 ? 17.497 -0.129 -9.076 1.00 92.50 181 PRO A O 1
ATOM 1381 N N . GLY A 1 182 ? 18.483 0.441 -11.025 1.00 91.06 182 GLY A N 1
ATOM 1382 C CA . GLY A 1 182 ? 18.329 -0.851 -11.683 1.00 91.06 182 GLY A CA 1
ATOM 1383 C C . GLY A 1 182 ? 17.002 -0.988 -12.437 1.00 91.06 182 GLY A C 1
ATOM 1384 O O . GLY A 1 182 ? 16.293 -0.005 -12.653 1.00 91.06 182 GLY A O 1
ATOM 1385 N N . PRO A 1 183 ? 16.671 -2.205 -12.900 1.00 93.12 183 PRO A N 1
ATOM 1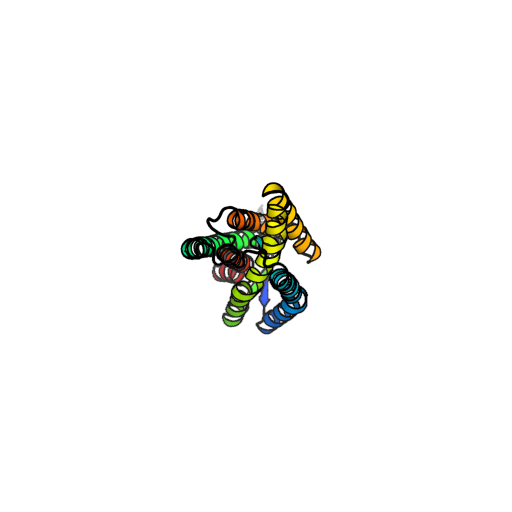386 C CA . PRO A 1 183 ? 15.377 -2.466 -13.515 1.00 93.12 183 PRO A CA 1
ATOM 1387 C C . PRO A 1 183 ? 14.233 -2.168 -12.530 1.00 93.12 183 PRO A C 1
ATOM 1389 O O . PRO A 1 183 ? 14.398 -2.436 -11.335 1.00 93.12 183 PRO A O 1
ATOM 1392 N N . PRO A 1 184 ? 13.069 -1.681 -13.006 1.00 95.56 184 PRO A N 1
ATOM 1393 C CA . PRO A 1 184 ? 11.915 -1.446 -12.148 1.00 95.56 184 PRO A CA 1
ATOM 1394 C C . PRO A 1 184 ? 11.596 -2.669 -11.284 1.00 95.56 184 PRO A C 1
ATOM 1396 O O . PRO A 1 184 ? 11.637 -3.815 -11.753 1.00 95.56 184 PRO A O 1
ATOM 1399 N N . SER A 1 185 ? 11.279 -2.416 -10.019 1.00 97.62 185 SER A N 1
ATOM 1400 C CA . SER A 1 185 ? 10.980 -3.441 -9.023 1.00 97.62 185 SER A CA 1
ATOM 1401 C C . SER A 1 185 ? 9.869 -2.963 -8.100 1.00 97.62 185 SER A C 1
ATOM 1403 O O . SER A 1 185 ? 9.857 -1.816 -7.652 1.00 97.62 185 SER A O 1
ATOM 1405 N N . LEU A 1 186 ? 8.929 -3.859 -7.815 1.00 98.00 186 LEU A N 1
ATOM 1406 C CA . LEU A 1 186 ? 7.832 -3.616 -6.884 1.00 98.00 186 LEU A CA 1
ATOM 1407 C C . LEU A 1 186 ? 8.214 -3.924 -5.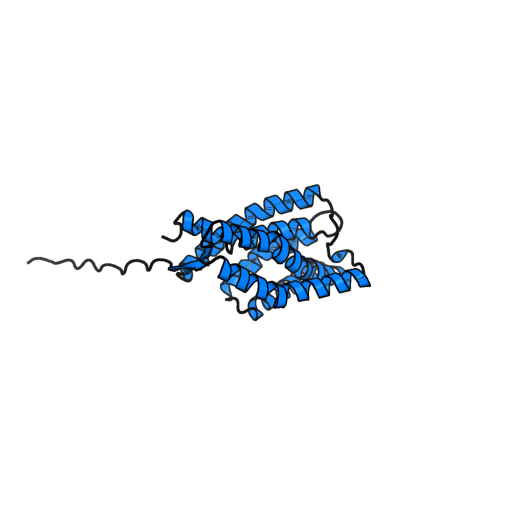432 1.00 98.00 186 LEU A C 1
ATOM 1409 O O . LEU A 1 186 ? 7.409 -3.668 -4.542 1.00 98.00 186 LEU A O 1
ATOM 1413 N N . VAL A 1 187 ? 9.407 -4.465 -5.161 1.00 98.19 187 VAL A N 1
ATOM 1414 C CA . VAL A 1 187 ? 9.781 -4.959 -3.824 1.00 98.19 187 VAL A CA 1
ATOM 1415 C C . VAL A 1 187 ? 9.773 -3.835 -2.787 1.00 98.19 187 VAL A C 1
ATOM 1417 O O . VAL A 1 187 ? 9.025 -3.925 -1.812 1.00 98.19 187 VAL A O 1
ATOM 1420 N N . ALA A 1 188 ? 10.538 -2.755 -2.995 1.00 98.12 188 ALA A N 1
ATOM 1421 C CA . ALA A 1 188 ? 10.604 -1.665 -2.020 1.00 98.12 188 ALA A CA 1
ATOM 1422 C C . ALA A 1 188 ? 9.242 -1.002 -1.812 1.00 98.12 188 ALA A C 1
ATOM 1424 O O . ALA A 1 188 ? 8.821 -0.778 -0.677 1.00 98.12 188 ALA A O 1
ATOM 1425 N N . VAL A 1 189 ? 8.540 -0.707 -2.910 1.00 97.88 189 VAL A N 1
ATOM 1426 C CA . VAL A 1 189 ? 7.255 -0.002 -2.854 1.00 97.88 189 VAL A CA 1
ATOM 1427 C C . VAL A 1 189 ? 6.155 -0.857 -2.234 1.00 97.88 189 VAL A C 1
ATOM 1429 O O . VAL A 1 189 ? 5.344 -0.315 -1.493 1.00 97.88 189 VAL A O 1
ATOM 1432 N N . SER A 1 190 ? 6.167 -2.180 -2.427 1.00 98.44 190 SER A N 1
ATOM 1433 C CA . SER A 1 190 ? 5.207 -3.086 -1.780 1.00 98.44 190 SER A CA 1
ATOM 1434 C C . SER A 1 190 ? 5.438 -3.170 -0.275 1.00 98.44 190 SER A C 1
ATOM 1436 O O . SER A 1 190 ? 4.482 -3.112 0.493 1.00 98.44 190 SER A O 1
ATOM 1438 N N . LEU A 1 191 ? 6.698 -3.251 0.168 1.00 98.50 191 LEU A N 1
ATOM 1439 C CA . LEU A 1 191 ? 7.036 -3.242 1.595 1.00 98.50 191 LEU A CA 1
ATOM 1440 C C . LEU A 1 191 ? 6.653 -1.910 2.250 1.00 98.50 191 LEU A C 1
ATOM 1442 O O . LEU A 1 191 ? 5.994 -1.890 3.291 1.00 98.50 191 LEU A O 1
ATOM 1446 N N . ALA A 1 192 ? 7.017 -0.795 1.617 1.00 98.25 192 ALA A N 1
ATOM 1447 C CA . ALA A 1 192 ? 6.706 0.535 2.118 1.00 98.25 192 ALA A CA 1
ATOM 1448 C C . ALA A 1 192 ? 5.189 0.797 2.145 1.00 98.25 192 ALA A C 1
ATOM 1450 O O . ALA A 1 192 ? 4.674 1.300 3.145 1.00 98.25 192 ALA A O 1
ATOM 1451 N N . HIS A 1 193 ? 4.454 0.383 1.107 1.00 98.25 193 HIS A N 1
ATOM 1452 C CA . HIS A 1 193 ? 2.991 0.425 1.087 1.00 98.25 193 HIS A CA 1
ATOM 1453 C C . HIS A 1 193 ? 2.391 -0.442 2.198 1.00 98.25 193 HIS A C 1
ATOM 1455 O O . HIS A 1 193 ? 1.549 0.042 2.949 1.00 98.25 193 HIS A O 1
ATOM 1461 N N . ALA A 1 194 ? 2.851 -1.680 2.387 1.00 98.31 194 ALA A N 1
ATOM 1462 C CA . ALA A 1 194 ? 2.373 -2.520 3.483 1.00 98.31 194 ALA A CA 1
ATOM 1463 C C . ALA A 1 194 ? 2.560 -1.834 4.845 1.00 98.31 194 ALA A C 1
ATOM 1465 O O . ALA A 1 194 ? 1.649 -1.857 5.673 1.00 98.31 194 ALA A O 1
ATOM 1466 N N . GLY A 1 195 ? 3.699 -1.168 5.057 1.00 98.19 195 GLY A N 1
ATOM 1467 C CA . GLY A 1 195 ? 3.936 -0.320 6.225 1.00 98.19 195 GLY A CA 1
ATOM 1468 C C . GLY A 1 195 ? 2.912 0.807 6.349 1.00 98.19 195 GLY A C 1
ATOM 1469 O O . GLY A 1 195 ? 2.271 0.928 7.390 1.00 98.19 195 GLY A O 1
ATOM 1470 N N . ALA A 1 196 ? 2.693 1.578 5.279 1.00 97.50 196 ALA A N 1
ATOM 1471 C CA . ALA A 1 196 ? 1.692 2.645 5.227 1.00 97.50 196 ALA A CA 1
ATOM 1472 C C . ALA A 1 196 ? 0.285 2.151 5.600 1.00 97.50 196 ALA A C 1
ATOM 1474 O O . ALA A 1 196 ? -0.367 2.726 6.475 1.00 97.50 196 ALA A O 1
ATOM 1475 N N . THR A 1 197 ? -0.165 1.060 4.980 1.00 96.75 197 THR A N 1
ATOM 1476 C CA . THR A 1 197 ? -1.489 0.469 5.202 1.00 96.75 197 THR A CA 1
ATOM 1477 C C . THR A 1 197 ? -1.613 -0.085 6.613 1.00 96.75 197 THR A C 1
ATOM 1479 O O . THR A 1 197 ? -2.602 0.194 7.283 1.00 96.75 197 THR A O 1
ATOM 1482 N N . CYS A 1 198 ? -0.592 -0.781 7.119 1.00 97.94 198 CYS A N 1
ATOM 1483 C CA . CYS A 1 198 ? -0.541 -1.224 8.513 1.00 97.94 198 CYS A CA 1
ATOM 1484 C C . CYS A 1 198 ? -0.502 -0.059 9.507 1.00 97.94 198 CYS A C 1
ATOM 1486 O O . CYS A 1 198 ? -0.978 -0.203 10.624 1.00 97.94 198 CYS A O 1
ATOM 1488 N N . GLY A 1 199 ? 0.087 1.080 9.152 1.00 97.00 199 GLY A N 1
ATOM 1489 C CA . GLY A 1 199 ? 0.097 2.274 9.991 1.00 97.00 199 GLY A CA 1
ATOM 1490 C C . GLY A 1 199 ? -1.260 2.966 10.024 1.00 97.00 199 GLY A C 1
ATOM 1491 O O . GLY A 1 199 ? -1.734 3.412 11.065 1.00 97.00 199 GLY A O 1
ATOM 1492 N N . PHE A 1 200 ? -1.910 3.052 8.871 1.00 95.75 200 PHE A N 1
ATOM 1493 C CA . PHE A 1 200 ? -3.180 3.749 8.726 1.00 95.75 200 PHE A CA 1
ATOM 1494 C C . PHE A 1 200 ? -4.380 2.904 9.190 1.00 95.75 200 PHE A C 1
ATOM 1496 O O . PHE A 1 200 ? -5.331 3.425 9.776 1.00 95.75 200 PHE A O 1
ATOM 1503 N N . LEU A 1 201 ? -4.330 1.589 8.972 1.00 93.81 201 LEU A N 1
ATOM 1504 C CA . LEU A 1 201 ? -5.385 0.611 9.256 1.00 93.81 201 LEU A CA 1
ATOM 1505 C C . LEU A 1 201 ? -4.883 -0.465 10.221 1.00 93.81 201 LEU A C 1
ATOM 1507 O O . LEU A 1 201 ? -3.686 -0.638 10.374 1.00 93.81 201 LEU A O 1
ATOM 1511 N N . GLY A 1 202 ? -5.785 -1.209 10.868 1.00 92.44 202 GLY A N 1
ATOM 1512 C CA . GLY A 1 202 ? -5.454 -2.398 11.669 1.00 92.44 202 GLY A CA 1
ATOM 1513 C C . GLY A 1 202 ? -4.368 -2.179 12.745 1.00 92.44 202 GLY A C 1
ATOM 1514 O O . GLY A 1 202 ? -4.711 -1.710 13.838 1.00 92.44 202 GLY A O 1
ATOM 1515 N N . PRO A 1 203 ? -3.087 -2.528 12.485 1.00 96.94 203 PRO A N 1
ATOM 1516 C CA . PRO A 1 203 ? -1.995 -2.375 13.449 1.00 96.94 203 PRO A CA 1
ATOM 1517 C C . PRO A 1 203 ? -1.740 -0.984 14.035 1.00 96.94 203 PRO A C 1
ATOM 1519 O O . PRO A 1 203 ? -1.584 -0.864 15.252 1.00 96.94 203 PRO A O 1
ATOM 1522 N N . GLY A 1 204 ? -1.723 0.074 13.235 1.00 97.31 204 GLY A N 1
ATOM 1523 C CA . GLY A 1 204 ? -1.503 1.433 13.722 1.00 97.31 204 GLY A CA 1
ATOM 1524 C C . GLY A 1 204 ? -2.640 1.920 14.623 1.00 97.31 204 GLY A C 1
ATOM 1525 O O . GLY A 1 204 ? -2.368 2.294 15.763 1.00 97.31 204 GLY A O 1
ATOM 1526 N N . PRO A 1 205 ? -3.923 1.831 14.215 1.00 96.56 205 PRO A N 1
ATOM 1527 C CA . PRO A 1 205 ? -5.067 2.019 15.107 1.00 96.56 205 PRO A CA 1
ATOM 1528 C C . PRO A 1 205 ? -4.966 1.250 16.428 1.00 96.56 205 PRO A C 1
ATOM 1530 O O . PRO A 1 205 ? -5.220 1.810 17.496 1.00 96.56 205 PRO A O 1
ATOM 1533 N N . TRP A 1 206 ? -4.569 -0.023 16.374 1.00 96.69 206 TRP A N 1
ATOM 1534 C CA . TRP A 1 206 ? -4.383 -0.836 17.572 1.00 96.69 206 TRP A CA 1
ATOM 1535 C C . TRP A 1 206 ? -3.281 -0.275 18.482 1.00 96.69 206 TRP A C 1
ATOM 1537 O O . TRP A 1 206 ? -3.481 -0.190 19.696 1.00 96.69 206 TRP A O 1
ATOM 1547 N N . LEU A 1 207 ? -2.158 0.176 17.912 1.00 97.06 207 LEU A N 1
ATOM 1548 C CA . LEU A 1 207 ? -1.071 0.827 18.647 1.00 97.06 207 LEU A CA 1
ATOM 1549 C C . LEU A 1 207 ? -1.544 2.131 19.305 1.00 97.06 207 LEU A C 1
ATOM 1551 O O . LEU A 1 207 ? -1.343 2.315 20.504 1.00 97.06 207 LEU A O 1
ATOM 1555 N N . LEU A 1 208 ? -2.224 3.008 18.559 1.00 96.75 208 LEU A N 1
ATOM 1556 C CA . LEU A 1 208 ? -2.766 4.274 19.074 1.00 96.75 208 LEU A CA 1
ATOM 1557 C C . LEU A 1 208 ? -3.720 4.049 20.253 1.00 96.75 208 LEU A C 1
ATOM 1559 O O . LEU A 1 208 ? -3.665 4.771 21.252 1.00 96.75 208 LEU A O 1
ATOM 1563 N N . TRP A 1 209 ? -4.590 3.041 20.138 1.00 95.00 209 TRP A N 1
ATOM 1564 C CA . TRP A 1 209 ? -5.513 2.645 21.197 1.00 95.00 209 TRP A CA 1
ATOM 1565 C C . TRP A 1 209 ? -4.773 2.103 22.422 1.00 95.00 209 TRP A C 1
ATOM 1567 O O . TRP A 1 209 ? -5.050 2.536 23.542 1.00 95.00 209 TRP A O 1
ATOM 1577 N N . ARG A 1 210 ? -3.792 1.213 22.225 1.00 94.62 210 ARG A N 1
ATOM 1578 C CA . ARG A 1 210 ? -3.011 0.619 23.319 1.00 94.62 210 ARG A CA 1
ATOM 1579 C C . ARG A 1 210 ? -2.171 1.653 24.071 1.00 94.62 210 ARG A C 1
ATOM 1581 O O . ARG A 1 210 ? -2.046 1.552 25.289 1.00 94.62 210 ARG A O 1
ATOM 1588 N N . LEU A 1 211 ? -1.670 2.669 23.369 1.00 96.00 211 LEU A N 1
ATOM 1589 C CA . LEU A 1 211 ? -0.951 3.816 23.936 1.00 96.00 211 LEU A CA 1
ATOM 1590 C C . LEU A 1 211 ? -1.872 4.914 24.498 1.00 96.00 211 LEU A C 1
ATOM 1592 O O . LEU A 1 211 ? -1.379 5.894 25.048 1.00 96.00 211 LEU A O 1
ATOM 1596 N N . ARG A 1 212 ? -3.201 4.767 24.384 1.00 93.81 212 ARG A N 1
ATOM 1597 C CA . ARG A 1 212 ? -4.208 5.721 24.890 1.00 93.81 212 ARG A CA 1
ATOM 1598 C C . ARG A 1 212 ? -4.071 7.142 24.319 1.00 93.81 212 ARG A C 1
ATOM 1600 O O . ARG A 1 212 ? -4.439 8.110 24.973 1.00 93.81 212 ARG A O 1
ATOM 1607 N N . LEU A 1 213 ? -3.615 7.284 23.073 1.00 92.25 213 LEU A N 1
ATOM 1608 C CA . LEU A 1 213 ? -3.370 8.597 22.442 1.00 92.25 213 LEU A CA 1
ATOM 1609 C C . LEU A 1 213 ? -4.647 9.323 21.959 1.00 92.25 213 LEU A C 1
ATOM 1611 O O . LEU A 1 213 ? -4.584 10.450 21.451 1.00 92.25 213 LEU A O 1
ATOM 1615 N N . LEU A 1 214 ? -5.801 8.669 22.103 1.00 84.62 214 LEU A N 1
ATOM 1616 C CA . LEU A 1 214 ? -7.139 9.144 21.723 1.00 84.62 214 LEU A CA 1
ATOM 1617 C C . LEU A 1 214 ? -8.093 9.280 22.928 1.00 84.62 214 LEU A C 1
ATOM 1619 O O . LEU A 1 214 ? -9.294 9.468 22.719 1.00 84.62 214 LEU A O 1
ATOM 1623 N N . ALA A 1 215 ? -7.564 9.127 24.149 1.00 65.00 215 ALA A N 1
ATOM 1624 C CA . ALA A 1 215 ? -8.301 9.225 25.409 1.00 65.00 215 ALA A CA 1
ATOM 1625 C C . ALA A 1 215 ? -8.580 10.677 25.820 1.00 65.00 215 ALA A C 1
ATOM 1627 O O . ALA A 1 215 ? -7.734 11.549 25.520 1.00 65.00 215 ALA A O 1
#

pLDDT: mean 92.49, std 12.39, range [38.75, 98.56]

Organism: NCBI:txid3127013

Secondary structure (DSSP, 8-state):
---------PPP--PPEEEEEPHHHHHHHHHHHIIIIIHHHHHHHHHHHHHH--GGG-BS--SHHHHHHHHHHHHHHHHHHHHHHHHHHHHHHTEEEEESSHHHHHHHHHHIIIIIHHHHHIIIIIIIIIHHHHHH-HHHHHHHHHHHHHHHHHHTT--HHHHHHHHHHHHHHHHHHHHSSSS-BSHHHHHHHHHHHHHHSTHHHHHHHHTTTT-